Protein AF-A0A368FNT1-F1 (afdb_monomer_lite)

Foldseek 3Di:
DDDDDDDPPPPPPDDADFCQVDPQWDPQWDWDDDRPDIATDGHPQWDDRRGPDTDGVVDDDCPPFAWFPFFLFTKDKDAAPDWDQDPNDTARIWIDGLQQKIFSDPQVQQDDPDPVRRPTDTDRPRRASWGRNVHWTKGKDKDQDPVVQVSVQVCCCVVPVCVVDGDRIDIDIDTGPIDNPDDPPPPD

Structure (mmCIF, N/CA/C/O backbone):
data_AF-A0A368FNT1-F1
#
_entry.id   AF-A0A368FNT1-F1
#
loop_
_atom_site.group_PDB
_atom_site.id
_atom_site.type_symbol
_atom_site.label_atom_id
_atom_site.label_alt_id
_atom_site.label_comp_id
_atom_site.label_asym_id
_atom_site.label_entity_id
_atom_site.label_seq_id
_atom_site.pdbx_PDB_ins_code
_atom_site.Cartn_x
_atom_site.Cartn_y
_atom_site.Cartn_z
_atom_site.occupancy
_atom_site.B_iso_or_equiv
_atom_site.auth_seq_id
_atom_site.auth_comp_id
_atom_site.auth_asym_id
_atom_site.auth_atom_id
_atom_site.pdbx_PDB_model_num
ATOM 1 N N . MET A 1 1 ? 48.457 9.029 -67.812 1.00 39.28 1 MET A N 1
ATOM 2 C CA . MET A 1 1 ? 48.520 8.111 -66.658 1.00 39.28 1 MET A CA 1
ATOM 3 C C . MET A 1 1 ? 47.351 8.455 -65.744 1.00 39.28 1 MET A C 1
ATOM 5 O O . MET A 1 1 ? 47.470 9.366 -64.944 1.00 39.28 1 MET A O 1
ATOM 9 N N . PHE A 1 2 ? 46.192 7.822 -65.933 1.00 40.56 2 PHE A N 1
ATOM 10 C CA . PHE A 1 2 ? 45.047 7.972 -65.030 1.00 40.56 2 PHE A CA 1
ATOM 11 C C . PHE A 1 2 ? 44.729 6.582 -64.492 1.00 40.56 2 PHE A C 1
ATOM 13 O O . PHE A 1 2 ? 44.266 5.719 -65.230 1.00 40.56 2 PHE A O 1
ATOM 20 N N . SER A 1 3 ? 45.096 6.347 -63.234 1.00 41.84 3 SER A N 1
ATOM 21 C CA . SER A 1 3 ? 44.824 5.095 -62.536 1.00 41.84 3 SER A CA 1
ATOM 22 C C . SER A 1 3 ? 43.428 5.194 -61.927 1.00 41.84 3 SER A C 1
ATOM 24 O O . SER A 1 3 ? 43.200 6.005 -61.031 1.00 41.84 3 SER A O 1
ATOM 26 N N . SER A 1 4 ? 42.468 4.432 -62.448 1.00 51.97 4 SER A N 1
ATOM 27 C CA . SER A 1 4 ? 41.134 4.337 -61.855 1.00 51.97 4 SER A CA 1
ATOM 28 C C . SER A 1 4 ? 41.190 3.445 -60.616 1.00 51.97 4 SER A C 1
ATOM 30 O O . SER A 1 4 ? 41.366 2.234 -60.726 1.00 51.97 4 SER A O 1
ATOM 32 N N . VAL A 1 5 ? 40.996 4.031 -59.436 1.00 51.75 5 VAL A N 1
ATOM 33 C CA . VAL A 1 5 ? 40.746 3.280 -58.201 1.00 51.75 5 VAL A CA 1
ATOM 34 C C . VAL A 1 5 ? 39.253 2.950 -58.153 1.00 51.75 5 VAL A C 1
ATOM 36 O O . VAL A 1 5 ? 38.423 3.831 -57.944 1.00 51.75 5 VAL A O 1
ATOM 39 N N . LYS A 1 6 ? 38.887 1.684 -58.386 1.00 53.59 6 LYS A N 1
ATOM 40 C CA . LYS A 1 6 ? 37.531 1.180 -58.113 1.00 53.59 6 LYS A CA 1
ATOM 41 C C . LYS A 1 6 ? 37.433 0.831 -56.629 1.00 53.59 6 LYS A C 1
ATOM 43 O O . LYS A 1 6 ? 38.041 -0.137 -56.184 1.00 53.59 6 LYS A O 1
ATOM 48 N N . LEU A 1 7 ? 36.657 1.608 -55.878 1.00 44.94 7 LEU A N 1
ATOM 49 C CA . LEU A 1 7 ? 36.280 1.283 -54.505 1.00 44.94 7 LEU A CA 1
ATOM 50 C C . LEU A 1 7 ? 35.182 0.206 -54.545 1.00 44.94 7 LEU A C 1
ATOM 52 O O . LEU A 1 7 ? 34.027 0.508 -54.836 1.00 44.94 7 LEU A O 1
ATOM 56 N N . LEU A 1 8 ? 35.535 -1.059 -54.300 1.00 50.88 8 LEU A N 1
ATOM 57 C CA . LEU A 1 8 ? 34.543 -2.093 -53.998 1.00 50.88 8 LEU A CA 1
ATOM 58 C C . LEU A 1 8 ? 34.111 -1.912 -52.537 1.00 50.88 8 LEU A C 1
ATOM 60 O O . LEU A 1 8 ? 34.818 -2.321 -51.619 1.00 50.88 8 LEU A O 1
ATOM 64 N N . ALA A 1 9 ? 32.954 -1.293 -52.316 1.00 54.19 9 ALA A N 1
ATOM 65 C CA . ALA A 1 9 ? 32.275 -1.379 -51.031 1.00 54.19 9 ALA A CA 1
ATOM 66 C C . ALA A 1 9 ? 31.652 -2.780 -50.917 1.00 54.19 9 ALA A C 1
ATOM 68 O O . ALA A 1 9 ? 30.571 -3.039 -51.443 1.00 54.19 9 ALA A O 1
ATOM 69 N N . LEU A 1 10 ? 32.360 -3.709 -50.274 1.00 54.50 10 LEU A N 1
ATOM 70 C CA . LEU A 1 10 ? 31.766 -4.953 -49.793 1.00 54.50 10 LEU A CA 1
ATOM 71 C C . LEU A 1 10 ? 30.819 -4.584 -48.647 1.00 54.50 10 LEU A C 1
ATOM 73 O O . LEU A 1 10 ? 31.265 -4.362 -47.524 1.00 54.50 10 LEU A O 1
ATOM 77 N N . ILE A 1 11 ? 29.516 -4.489 -48.919 1.00 60.66 1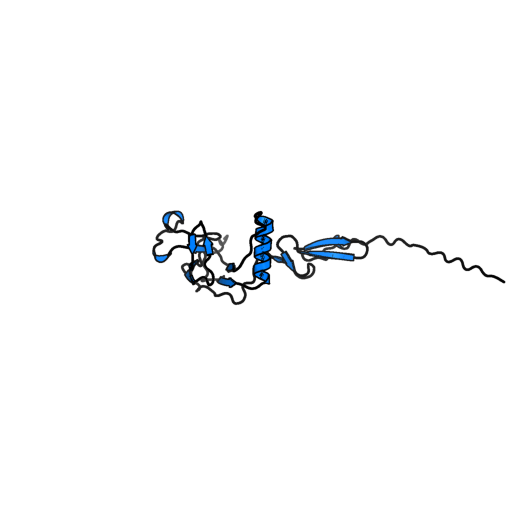1 ILE A N 1
ATOM 78 C CA . ILE A 1 11 ? 28.509 -4.451 -47.854 1.00 60.66 11 ILE A CA 1
ATOM 79 C C . ILE A 1 11 ? 28.436 -5.874 -47.294 1.00 60.66 11 ILE A C 1
ATOM 81 O O . ILE A 1 11 ? 27.647 -6.699 -47.749 1.00 60.66 11 ILE A O 1
ATOM 85 N N . ALA A 1 12 ? 29.329 -6.195 -46.359 1.00 62.03 12 ALA A N 1
ATOM 86 C CA . ALA A 1 12 ? 29.203 -7.401 -45.560 1.00 62.03 12 ALA A CA 1
ATOM 87 C C . ALA A 1 12 ? 27.969 -7.226 -44.667 1.00 62.03 12 ALA A C 1
ATOM 89 O O . ALA A 1 12 ? 27.980 -6.431 -43.729 1.00 62.03 12 ALA A O 1
ATOM 90 N N . HIS A 1 13 ? 26.883 -7.927 -44.989 1.00 67.25 13 HIS A N 1
ATOM 91 C CA . HIS A 1 13 ? 25.754 -8.045 -44.078 1.00 67.25 13 HIS A CA 1
ATOM 92 C C . HIS A 1 13 ? 26.173 -8.983 -42.947 1.00 67.25 13 HIS A C 1
ATOM 94 O O . HIS A 1 13 ? 26.254 -10.196 -43.138 1.00 67.25 13 HIS A O 1
ATOM 100 N N . VAL A 1 14 ? 26.502 -8.410 -41.792 1.00 76.19 14 VAL A N 1
ATOM 101 C CA . VAL A 1 14 ? 26.689 -9.183 -40.567 1.00 76.19 14 VAL A CA 1
ATOM 102 C C . VAL A 1 14 ? 25.290 -9.495 -40.038 1.00 76.19 14 VAL A C 1
ATOM 104 O O . VAL A 1 14 ? 24.541 -8.548 -39.782 1.00 76.19 14 VAL A O 1
ATOM 107 N N . PRO A 1 15 ? 24.897 -10.779 -39.940 1.00 81.94 15 PRO A N 1
ATOM 108 C CA . PRO A 1 15 ? 23.614 -11.126 -39.355 1.00 81.94 15 PRO A CA 1
ATOM 109 C C . PRO A 1 15 ? 23.597 -10.685 -37.892 1.00 81.94 15 PRO A C 1
ATOM 111 O O . PRO A 1 15 ? 24.592 -10.832 -37.180 1.00 81.94 15 PRO A O 1
ATOM 114 N N . ASP A 1 16 ? 22.465 -10.133 -37.472 1.00 90.00 16 ASP A N 1
ATOM 115 C CA . ASP A 1 16 ? 22.242 -9.717 -36.093 1.00 90.00 16 ASP A CA 1
ATOM 116 C C . ASP A 1 16 ? 22.347 -10.918 -35.142 1.00 90.00 16 ASP A C 1
ATOM 118 O O . ASP A 1 16 ? 21.831 -12.002 -35.440 1.00 90.00 16 ASP A O 1
ATOM 122 N N . VAL A 1 17 ? 23.039 -10.733 -34.019 1.00 91.88 17 VAL A N 1
ATOM 123 C CA . VAL A 1 17 ? 23.118 -11.746 -32.964 1.00 91.88 17 VAL A CA 1
ATOM 124 C C . VAL A 1 17 ? 21.942 -11.516 -32.032 1.00 91.88 17 VAL A C 1
ATOM 126 O O . VAL A 1 17 ? 21.773 -10.424 -31.526 1.00 91.88 17 VAL A O 1
ATOM 129 N N . ASP A 1 18 ? 21.136 -12.548 -31.802 1.00 93.06 18 ASP A N 1
ATOM 130 C CA . ASP A 1 18 ? 19.986 -12.466 -30.901 1.00 93.06 18 ASP A CA 1
ATOM 131 C C . ASP A 1 18 ? 20.424 -12.762 -29.462 1.00 93.06 18 ASP A C 1
ATOM 133 O O . ASP A 1 18 ? 20.429 -13.921 -29.031 1.00 93.06 18 ASP A O 1
ATOM 137 N N . GLU A 1 19 ? 20.819 -11.725 -28.716 1.00 93.62 19 GLU A N 1
ATOM 138 C CA . GLU A 1 19 ? 21.287 -11.883 -27.334 1.00 93.62 19 GLU A CA 1
ATOM 139 C C . GLU A 1 19 ? 20.180 -12.357 -26.381 1.00 93.62 19 GLU A C 1
ATOM 141 O O . GLU A 1 19 ? 20.475 -12.897 -25.317 1.00 93.62 19 GLU A O 1
ATOM 146 N N . CYS A 1 20 ? 18.904 -12.238 -26.768 1.00 94.31 20 CYS A N 1
ATOM 147 C CA . CYS A 1 20 ? 17.772 -12.702 -25.963 1.00 94.31 20 CYS A CA 1
ATOM 148 C C . CYS A 1 20 ? 17.643 -14.228 -25.892 1.00 94.31 20 CYS A C 1
ATOM 150 O O . CYS A 1 20 ? 16.848 -14.741 -25.101 1.00 94.31 20 CYS A O 1
ATOM 152 N N . ARG A 1 21 ? 18.404 -14.970 -26.704 1.00 93.25 21 ARG A N 1
ATOM 153 C CA . ARG A 1 21 ? 18.512 -16.433 -26.573 1.00 93.25 21 ARG A CA 1
ATOM 154 C C . ARG A 1 21 ? 19.340 -16.851 -25.363 1.00 93.25 21 ARG A C 1
ATOM 156 O O . ARG A 1 21 ? 19.229 -17.992 -24.923 1.00 93.25 21 ARG A O 1
ATOM 163 N N . GLU A 1 22 ? 20.116 -15.925 -24.818 1.00 89.31 22 GLU A N 1
ATOM 164 C CA . GLU A 1 22 ? 20.864 -16.077 -23.581 1.00 89.31 22 GLU A CA 1
ATOM 165 C C . GLU A 1 22 ? 20.089 -15.439 -22.411 1.00 89.31 22 GLU A C 1
ATOM 167 O O . GLU A 1 22 ? 19.269 -14.536 -22.588 1.00 89.31 22 GLU A O 1
ATOM 172 N N . GLN A 1 23 ? 20.345 -15.878 -21.174 1.00 87.31 23 GLN A N 1
ATOM 173 C CA . GLN A 1 23 ? 19.724 -15.290 -19.974 1.00 87.31 23 GLN A CA 1
ATOM 174 C C . GLN A 1 23 ? 20.408 -13.970 -19.565 1.00 87.31 23 GLN A C 1
ATOM 176 O O . GLN A 1 23 ? 20.978 -13.862 -18.483 1.00 87.31 23 GLN A O 1
ATOM 181 N N . VAL A 1 24 ? 20.368 -12.967 -20.448 1.00 94.00 24 VAL A N 1
ATOM 182 C CA . VAL A 1 24 ? 21.037 -11.660 -20.263 1.00 94.00 24 VAL A CA 1
ATOM 183 C C . VAL A 1 24 ? 20.233 -10.650 -19.440 1.00 94.00 24 VAL A C 1
ATOM 185 O O . VAL A 1 24 ? 20.805 -9.693 -18.922 1.00 94.00 24 VAL A O 1
ATOM 188 N N . CYS A 1 25 ? 18.918 -10.844 -19.315 1.00 96.88 25 CYS A N 1
ATOM 189 C CA . CYS A 1 25 ? 18.035 -9.973 -18.539 1.00 96.88 25 CYS A CA 1
ATOM 190 C C . CYS A 1 25 ? 17.731 -10.551 -17.154 1.00 96.88 25 CYS A C 1
ATOM 192 O O . CYS A 1 25 ? 17.827 -11.760 -16.924 1.00 96.88 25 CYS A O 1
ATOM 194 N N . HIS A 1 26 ? 17.273 -9.694 -16.239 1.00 96.56 26 HIS A N 1
ATOM 195 C CA . HIS A 1 26 ? 16.765 -10.140 -14.949 1.00 96.56 26 HIS A CA 1
ATOM 196 C C . HIS A 1 26 ? 15.607 -11.139 -15.140 1.00 96.56 26 HIS A C 1
ATOM 198 O O . HIS A 1 26 ? 14.786 -10.998 -16.042 1.00 96.56 26 HIS A O 1
ATOM 204 N N . LYS A 1 27 ? 15.471 -12.123 -14.242 1.00 95.25 27 LYS A N 1
ATOM 205 C CA . LYS A 1 27 ? 14.455 -13.199 -14.334 1.00 95.25 27 LYS A CA 1
ATOM 206 C C . LYS A 1 27 ? 12.993 -12.729 -14.442 1.00 95.25 27 LYS A C 1
ATOM 208 O O . LYS A 1 27 ? 12.141 -13.488 -14.883 1.00 95.25 27 LYS A O 1
ATOM 213 N N . ASN A 1 28 ? 12.709 -11.501 -14.003 1.00 94.00 28 ASN A N 1
ATOM 214 C CA . ASN A 1 28 ? 11.385 -10.864 -14.072 1.00 94.00 28 ASN A CA 1
ATOM 215 C C . ASN A 1 28 ? 11.306 -9.796 -15.183 1.00 94.00 28 ASN A C 1
ATOM 217 O O . ASN A 1 28 ? 10.451 -8.917 -15.119 1.00 94.00 28 ASN A O 1
ATOM 221 N N . ALA A 1 29 ? 12.222 -9.810 -16.150 1.00 95.62 29 ALA A N 1
ATOM 222 C CA . ALA A 1 29 ? 12.253 -8.902 -17.288 1.00 95.62 29 ALA A CA 1
ATOM 223 C C . ALA A 1 29 ? 11.982 -9.643 -18.600 1.00 95.62 29 ALA A C 1
ATOM 225 O O . ALA A 1 29 ? 12.234 -10.838 -18.736 1.00 95.62 29 ALA A O 1
ATOM 226 N N . VAL A 1 30 ? 11.471 -8.900 -19.573 1.00 95.75 30 VAL A N 1
ATOM 227 C CA . VAL A 1 30 ? 11.282 -9.306 -20.959 1.00 95.75 30 VAL A CA 1
ATOM 228 C C . VAL A 1 30 ? 12.449 -8.755 -21.772 1.00 95.75 30 VAL A C 1
ATOM 230 O O . VAL A 1 30 ? 12.726 -7.554 -21.739 1.00 95.75 30 VAL A O 1
ATOM 233 N N . CYS A 1 31 ? 13.127 -9.640 -22.501 1.00 96.81 31 CYS A N 1
ATOM 234 C CA . CYS A 1 31 ? 14.171 -9.263 -23.447 1.00 96.81 31 CYS A CA 1
ATOM 235 C C . CYS A 1 31 ? 13.554 -8.949 -24.813 1.00 96.81 31 CYS A C 1
ATOM 237 O O . CYS A 1 31 ? 12.737 -9.720 -25.316 1.00 96.81 31 CYS A O 1
ATOM 239 N N . THR A 1 32 ? 13.948 -7.827 -25.413 1.00 96.00 32 THR A N 1
ATOM 240 C CA . THR A 1 32 ? 13.589 -7.455 -26.787 1.00 96.00 32 THR A CA 1
ATOM 241 C C . THR A 1 32 ? 14.859 -7.280 -27.606 1.00 96.00 32 THR A C 1
ATOM 243 O O . THR A 1 32 ? 15.625 -6.345 -27.360 1.00 96.00 32 THR A O 1
ATOM 246 N N . ASN A 1 33 ? 15.067 -8.163 -28.585 1.00 94.44 33 ASN A N 1
ATOM 247 C CA . ASN A 1 33 ? 16.182 -8.058 -29.517 1.00 94.44 33 ASN A CA 1
ATOM 248 C C . ASN A 1 33 ? 15.878 -7.025 -30.616 1.00 94.44 33 ASN A C 1
ATOM 250 O O . ASN A 1 33 ? 14.759 -6.968 -31.134 1.00 94.44 33 ASN A O 1
ATOM 254 N N . THR A 1 34 ? 16.865 -6.212 -30.988 1.00 90.25 34 THR A N 1
ATOM 255 C CA . THR A 1 34 ? 16.781 -5.254 -32.099 1.00 90.25 34 THR A CA 1
ATOM 256 C C . THR A 1 34 ? 18.082 -5.269 -32.907 1.00 90.25 34 THR A C 1
ATOM 258 O O . THR A 1 34 ? 19.125 -5.583 -32.352 1.00 90.25 34 THR A O 1
ATOM 261 N N . PRO A 1 35 ? 18.085 -4.880 -34.196 1.00 91.56 35 PRO A N 1
ATOM 262 C CA . PRO A 1 35 ? 19.315 -4.909 -34.985 1.00 91.56 35 PRO A CA 1
ATOM 263 C C . PRO A 1 35 ? 20.466 -4.123 -34.331 1.00 91.56 35 PRO A C 1
ATOM 265 O O . PRO A 1 35 ? 20.403 -2.896 -34.208 1.00 91.56 35 PRO A O 1
ATOM 268 N N . GLY A 1 36 ? 21.513 -4.842 -33.926 1.00 86.81 36 GLY A N 1
ATOM 269 C CA . GLY A 1 36 ? 22.731 -4.336 -33.300 1.00 86.81 36 GLY A CA 1
ATOM 270 C C . GLY A 1 36 ? 22.656 -4.072 -31.791 1.00 86.81 36 GLY A C 1
ATOM 271 O O . GLY A 1 36 ? 23.613 -3.498 -31.266 1.00 86.81 36 GLY A O 1
ATOM 272 N N . ARG A 1 37 ? 21.550 -4.402 -31.102 1.00 92.19 37 ARG A N 1
ATOM 273 C CA . ARG A 1 37 ? 21.398 -4.236 -29.639 1.00 92.19 37 ARG A CA 1
ATOM 274 C C . ARG A 1 37 ? 20.157 -4.945 -29.083 1.00 92.19 37 ARG A C 1
ATOM 276 O O . ARG A 1 37 ? 19.133 -5.037 -29.748 1.00 92.19 37 ARG A O 1
ATOM 283 N N . TYR A 1 38 ? 20.142 -5.194 -27.781 1.00 94.44 38 TYR A N 1
ATOM 284 C CA . TYR A 1 38 ? 18.957 -5.658 -27.058 1.00 94.44 38 TYR A CA 1
ATOM 285 C C . TYR A 1 38 ? 18.546 -4.686 -25.945 1.00 94.44 38 TYR A C 1
ATOM 287 O O . TYR A 1 38 ? 19.332 -3.849 -25.494 1.00 94.44 38 TYR A O 1
ATOM 295 N N . PHE A 1 39 ? 17.300 -4.808 -25.488 1.00 94.69 39 PHE A N 1
ATOM 296 C CA . PHE A 1 39 ? 16.801 -4.126 -24.295 1.00 94.69 39 PHE A CA 1
ATOM 297 C C . PHE A 1 39 ? 16.131 -5.107 -23.353 1.00 94.69 39 PHE A C 1
ATOM 299 O O . PHE A 1 39 ? 15.364 -5.968 -23.783 1.00 94.69 39 PHE A O 1
ATOM 306 N N . CYS A 1 40 ? 16.367 -4.915 -22.060 1.00 97.25 40 CYS A N 1
ATOM 307 C CA . CYS A 1 40 ? 15.627 -5.587 -21.009 1.00 97.25 40 CYS A CA 1
ATOM 308 C C . CYS A 1 40 ? 14.616 -4.613 -20.410 1.00 97.25 40 CYS A C 1
ATOM 310 O O . CYS A 1 40 ? 14.974 -3.512 -19.998 1.00 97.25 40 CYS A O 1
ATOM 312 N N . GLN A 1 41 ? 13.357 -5.024 -20.337 1.00 95.19 41 GLN A N 1
ATOM 313 C CA . GLN A 1 41 ? 12.306 -4.258 -19.680 1.00 95.19 41 GLN A CA 1
ATOM 314 C C . GLN A 1 41 ? 11.657 -5.130 -18.618 1.00 95.19 41 GLN A C 1
ATOM 316 O O . GLN A 1 41 ? 11.281 -6.260 -18.910 1.00 95.19 41 GLN A O 1
ATOM 321 N N . CYS A 1 42 ? 11.509 -4.636 -17.390 1.00 93.69 42 CYS A N 1
ATOM 322 C CA . CYS A 1 42 ? 10.796 -5.393 -16.366 1.00 93.69 42 CYS A CA 1
ATOM 323 C C . CYS A 1 42 ? 9.387 -5.772 -16.850 1.00 93.69 42 CYS A C 1
ATOM 325 O O . CYS A 1 42 ? 8.686 -4.966 -17.464 1.00 93.69 42 CYS A O 1
ATOM 327 N N . GLY A 1 43 ? 9.006 -7.027 -16.614 1.00 87.44 43 GLY A N 1
ATOM 328 C CA . GLY A 1 43 ? 7.704 -7.553 -16.994 1.00 87.44 43 GLY A CA 1
ATOM 329 C C . GLY A 1 43 ? 6.575 -6.832 -16.264 1.00 87.44 43 GLY A C 1
ATOM 330 O O . GLY A 1 43 ? 6.797 -6.089 -15.306 1.00 87.44 43 GLY A O 1
ATOM 331 N N . GLN A 1 44 ? 5.340 -7.061 -16.709 1.00 80.94 44 GLN A N 1
ATOM 332 C CA . GLN A 1 44 ? 4.171 -6.431 -16.102 1.00 80.94 44 GLN A CA 1
ATOM 333 C C . GLN A 1 44 ? 4.162 -6.642 -14.582 1.00 80.94 44 GLN A C 1
ATOM 335 O O . GLN A 1 44 ? 4.295 -7.764 -14.093 1.00 80.94 44 GLN A O 1
ATOM 340 N N . GLY A 1 45 ? 3.995 -5.547 -13.840 1.00 74.00 45 GLY A N 1
ATOM 341 C CA . GLY A 1 45 ? 4.007 -5.585 -12.383 1.00 74.00 45 GLY A CA 1
ATOM 342 C C . GLY A 1 45 ? 5.392 -5.549 -11.748 1.00 74.00 45 GLY A C 1
ATOM 343 O O . GLY A 1 45 ? 5.466 -5.750 -10.539 1.00 74.00 45 GLY A O 1
ATOM 344 N N . PHE A 1 46 ? 6.457 -5.289 -12.517 1.00 81.56 46 PHE A N 1
ATOM 345 C CA . PHE A 1 46 ? 7.827 -5.113 -12.036 1.00 81.56 46 PHE A CA 1
ATOM 346 C C . PHE A 1 46 ? 8.485 -3.826 -12.571 1.00 81.56 46 PHE A C 1
ATOM 348 O O . PHE A 1 46 ? 8.224 -3.389 -13.690 1.00 81.56 46 PHE A O 1
ATOM 355 N N . SER A 1 47 ? 9.339 -3.212 -11.749 1.00 83.19 47 SER A N 1
ATOM 356 C CA . SER A 1 47 ? 10.070 -1.965 -11.996 1.00 83.19 47 SER A CA 1
ATOM 357 C C . SER A 1 47 ? 11.546 -2.174 -11.672 1.00 83.19 47 SER A C 1
ATOM 359 O O . SER A 1 47 ? 11.876 -2.923 -10.755 1.00 83.19 47 SER A O 1
ATOM 361 N N . GLY A 1 48 ? 12.423 -1.490 -12.399 1.00 87.88 48 GLY A N 1
ATOM 362 C CA . GLY A 1 48 ? 13.872 -1.572 -12.236 1.00 87.88 48 GLY A CA 1
ATOM 363 C C . GLY A 1 48 ? 14.589 -1.335 -13.564 1.00 87.88 48 GLY A C 1
ATOM 364 O O . GLY A 1 48 ? 13.981 -0.828 -14.510 1.0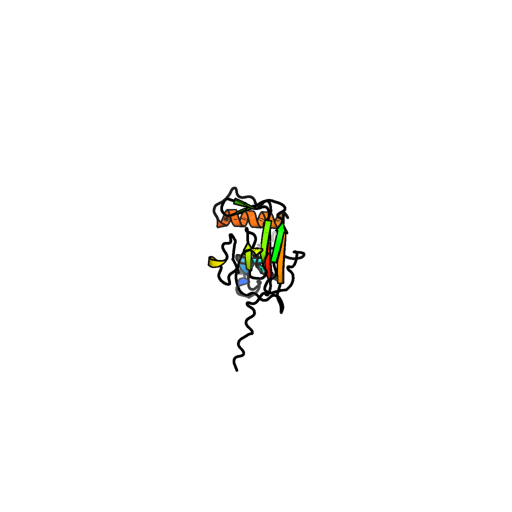0 87.88 48 GLY A O 1
ATOM 365 N N . ASP A 1 49 ? 15.871 -1.688 -13.635 1.00 91.81 49 ASP A N 1
ATOM 366 C CA . ASP A 1 49 ? 16.711 -1.488 -14.824 1.00 91.81 49 ASP A CA 1
ATOM 367 C C . ASP A 1 49 ? 16.543 -2.590 -15.890 1.00 91.81 49 ASP A C 1
ATOM 369 O O . ASP A 1 49 ? 17.090 -2.482 -16.986 1.00 91.81 49 ASP A O 1
ATOM 373 N N . GLY A 1 50 ? 15.801 -3.659 -15.578 1.00 94.31 50 GLY A N 1
ATOM 374 C CA . GLY A 1 50 ? 15.584 -4.792 -16.477 1.00 94.31 50 GLY A CA 1
ATOM 375 C C . GLY A 1 50 ? 16.741 -5.797 -16.524 1.00 94.31 50 GLY A C 1
ATOM 376 O O . GLY A 1 50 ? 16.531 -6.937 -16.941 1.00 94.31 50 GLY A O 1
ATOM 377 N N . VAL A 1 51 ? 17.942 -5.418 -16.085 1.00 95.06 51 VAL A N 1
ATOM 378 C CA . VAL A 1 51 ? 19.175 -6.207 -16.226 1.00 95.06 51 VAL A CA 1
ATOM 379 C C . VAL A 1 51 ? 19.604 -6.784 -14.883 1.00 95.06 51 VAL A C 1
ATOM 381 O O . VAL A 1 51 ? 19.726 -8.000 -14.749 1.00 95.06 51 VAL A O 1
ATOM 384 N N . THR A 1 52 ? 19.805 -5.929 -13.881 1.00 94.06 52 THR A N 1
ATOM 385 C CA . THR A 1 52 ? 20.253 -6.330 -12.543 1.00 94.06 52 THR A CA 1
ATOM 386 C C . THR A 1 52 ? 19.098 -6.421 -11.555 1.00 94.06 52 THR A C 1
ATOM 388 O O . THR A 1 52 ? 19.120 -7.276 -10.670 1.00 94.06 52 THR A O 1
ATOM 391 N N . GLU A 1 53 ? 18.056 -5.610 -11.738 1.00 91.06 53 GLU A N 1
ATOM 392 C CA . GLU A 1 53 ? 16.957 -5.497 -10.793 1.00 91.06 53 GLU A CA 1
ATOM 393 C C . GLU A 1 53 ? 15.606 -5.356 -11.505 1.00 91.06 53 GLU A C 1
ATOM 395 O O . GLU A 1 53 ? 15.394 -4.474 -12.335 1.00 91.06 53 GLU A O 1
ATOM 400 N N . CYS A 1 54 ? 14.661 -6.219 -11.125 1.00 90.25 54 CYS A N 1
ATOM 401 C CA . CYS A 1 54 ? 13.231 -5.994 -11.320 1.00 90.25 54 CYS A CA 1
ATOM 402 C C . CYS A 1 54 ? 12.473 -6.405 -10.058 1.00 90.25 54 CYS A C 1
ATOM 404 O O . CYS A 1 54 ? 12.269 -7.599 -9.794 1.00 90.25 54 CYS A O 1
ATOM 406 N N . VAL A 1 55 ? 12.025 -5.402 -9.309 1.00 84.12 55 VAL A N 1
ATOM 407 C CA . VAL A 1 55 ? 11.216 -5.531 -8.092 1.00 84.12 55 VAL A CA 1
ATOM 408 C C . VAL A 1 55 ? 9.746 -5.322 -8.419 1.00 84.12 55 VAL A C 1
ATOM 410 O O . VAL A 1 55 ? 9.418 -4.587 -9.343 1.00 84.12 55 VAL A O 1
ATOM 413 N N . ALA A 1 56 ? 8.838 -5.983 -7.705 1.00 79.81 56 ALA A N 1
ATOM 414 C CA . ALA A 1 56 ? 7.413 -5.882 -8.006 1.00 79.81 56 ALA A CA 1
ATOM 415 C C . ALA A 1 56 ? 6.908 -4.428 -7.852 1.00 79.81 56 ALA A C 1
ATOM 417 O O . ALA A 1 56 ? 6.881 -3.894 -6.746 1.00 79.81 56 ALA A O 1
ATOM 418 N N . SER A 1 57 ? 6.455 -3.800 -8.942 1.00 68.62 57 SER A N 1
ATOM 419 C CA . SER A 1 57 ? 5.887 -2.442 -8.987 1.00 68.62 57 SER A CA 1
ATOM 420 C C . SER A 1 57 ? 4.550 -2.317 -8.275 1.00 68.62 57 SER A C 1
ATOM 422 O O . SER A 1 57 ? 4.092 -1.200 -8.038 1.00 68.62 57 SER A O 1
ATOM 424 N N . PHE A 1 58 ? 3.882 -3.432 -7.977 1.00 65.12 58 PHE A N 1
ATOM 425 C CA . PHE A 1 58 ? 2.658 -3.408 -7.176 1.00 65.12 58 PHE A CA 1
ATOM 426 C C . PHE A 1 58 ? 2.930 -3.021 -5.721 1.00 65.12 58 PHE A C 1
ATOM 428 O O . PHE A 1 58 ? 2.001 -2.657 -5.002 1.00 65.12 58 PHE A O 1
ATOM 435 N N . LEU A 1 59 ? 4.188 -3.089 -5.280 1.00 72.75 59 LEU A N 1
ATOM 436 C CA . LEU A 1 59 ? 4.565 -2.660 -3.948 1.00 72.75 59 LEU A CA 1
ATOM 437 C C . LEU A 1 59 ? 4.861 -1.159 -3.965 1.00 72.75 59 LEU A C 1
ATOM 439 O O . LEU A 1 59 ? 5.639 -0.641 -4.776 1.00 72.75 59 LEU A O 1
ATOM 443 N N . PHE A 1 60 ? 4.193 -0.445 -3.068 1.00 83.75 60 PHE A N 1
ATOM 444 C CA . PHE A 1 60 ? 4.552 0.925 -2.738 1.00 83.75 60 PHE A CA 1
ATOM 445 C C . PHE A 1 60 ? 5.694 0.911 -1.717 1.00 83.75 60 PHE A C 1
ATOM 447 O O . PHE A 1 60 ? 5.754 -0.021 -0.906 1.00 83.75 60 PHE A O 1
ATOM 454 N N . PRO A 1 61 ? 6.590 1.915 -1.738 1.00 83.38 61 PRO A N 1
ATOM 455 C CA . PRO A 1 61 ? 7.612 2.057 -0.710 1.00 83.38 61 PRO A CA 1
ATOM 456 C C . PRO A 1 61 ? 6.979 2.029 0.683 1.00 83.38 61 PRO A C 1
ATOM 458 O O . PRO A 1 61 ? 5.894 2.577 0.885 1.00 83.38 61 PRO A O 1
ATOM 461 N N . SER A 1 62 ? 7.644 1.368 1.630 1.00 87.25 62 SER A N 1
ATOM 462 C CA . SER A 1 62 ? 7.175 1.277 3.018 1.00 87.25 62 SER A CA 1
ATOM 463 C C . SER A 1 62 ? 8.208 1.698 4.058 1.00 87.25 62 SER A C 1
ATOM 465 O O . SER A 1 62 ? 7.978 1.541 5.260 1.00 87.25 62 SER A O 1
ATOM 467 N N . ASP A 1 63 ? 9.349 2.216 3.611 1.00 85.94 63 ASP A N 1
ATOM 468 C CA . ASP A 1 63 ? 10.411 2.680 4.494 1.00 85.94 63 ASP A CA 1
ATOM 469 C C . ASP A 1 63 ? 9.943 3.890 5.308 1.00 85.94 63 ASP A C 1
ATOM 471 O O . ASP A 1 63 ? 9.345 4.833 4.793 1.00 85.94 63 ASP A O 1
ATOM 475 N N . GLY A 1 64 ? 10.179 3.844 6.619 1.00 90.25 64 GLY A N 1
ATOM 476 C CA . GLY A 1 64 ? 9.741 4.892 7.543 1.00 90.25 64 GLY A CA 1
ATOM 477 C C . GLY A 1 64 ? 8.240 4.896 7.864 1.00 90.25 64 GLY A C 1
ATOM 478 O O . GLY A 1 64 ? 7.797 5.758 8.623 1.00 90.25 64 GLY A O 1
ATOM 479 N N . HIS A 1 65 ? 7.450 3.946 7.348 1.00 95.69 65 HIS A N 1
ATOM 480 C CA . HIS A 1 65 ? 6.039 3.817 7.724 1.00 95.69 65 HIS A CA 1
ATOM 481 C C . HIS A 1 65 ? 5.893 3.432 9.201 1.00 95.69 65 HIS A C 1
ATOM 483 O O . HIS A 1 65 ? 6.711 2.694 9.756 1.00 95.69 65 HIS A O 1
ATOM 489 N N . GLN A 1 66 ? 4.822 3.900 9.845 1.00 96.69 66 GLN A N 1
ATOM 490 C CA . GLN A 1 66 ? 4.607 3.670 11.269 1.00 96.69 66 GLN A CA 1
ATOM 491 C C . GLN A 1 66 ? 4.328 2.182 11.535 1.00 96.69 66 GLN A C 1
ATOM 493 O O . GLN A 1 66 ? 3.333 1.658 11.025 1.00 96.69 66 GLN A O 1
ATOM 498 N N . PRO A 1 67 ? 5.141 1.491 12.354 1.00 96.50 67 PRO A N 1
ATOM 499 C CA . PRO A 1 67 ? 4.879 0.105 12.705 1.00 96.50 67 PRO A CA 1
ATOM 500 C C . PRO A 1 67 ? 3.737 -0.007 13.717 1.00 96.50 67 PRO A C 1
ATOM 502 O O . PRO A 1 67 ? 3.632 0.779 14.662 1.00 96.50 67 PRO A O 1
ATOM 505 N N . LEU A 1 68 ? 2.909 -1.038 13.560 1.00 95.56 68 LEU A N 1
ATOM 506 C CA . LEU A 1 68 ? 1.978 -1.465 14.600 1.00 95.56 68 LEU A CA 1
ATOM 507 C C . LEU A 1 68 ? 2.744 -2.216 15.708 1.00 95.56 68 LEU A C 1
ATOM 509 O O . LEU A 1 68 ? 3.713 -2.926 15.415 1.00 95.56 68 LEU A O 1
ATOM 513 N N . PRO A 1 69 ? 2.305 -2.129 16.980 1.00 94.75 69 PRO A N 1
ATOM 514 C CA . PRO A 1 69 ? 2.893 -2.925 18.053 1.00 94.75 69 PRO A CA 1
ATOM 515 C C . PRO A 1 69 ? 2.808 -4.422 17.735 1.00 94.75 69 PRO A C 1
ATOM 517 O O . PRO A 1 69 ? 1.776 -4.903 17.266 1.00 94.75 69 PRO A O 1
ATOM 520 N N . LYS A 1 70 ? 3.863 -5.190 18.014 1.00 91.06 70 LYS A N 1
ATOM 521 C CA . LYS A 1 70 ? 3.893 -6.624 17.693 1.00 91.06 70 LYS A CA 1
ATOM 522 C C . LYS A 1 70 ? 2.982 -7.428 18.626 1.00 91.06 70 LYS A C 1
ATOM 524 O O . LYS A 1 70 ? 3.365 -7.744 19.746 1.00 91.06 70 LYS A O 1
ATOM 529 N N . SER A 1 71 ? 1.787 -7.777 18.154 1.00 85.81 71 SER A N 1
ATOM 530 C CA . SER A 1 71 ? 0.847 -8.676 18.837 1.00 85.81 71 SER A CA 1
ATOM 531 C C . SER A 1 71 ? -0.207 -9.203 17.859 1.00 85.81 71 SER A C 1
ATOM 533 O O . SER A 1 71 ? -0.527 -8.538 16.873 1.00 85.81 71 SER A O 1
ATOM 535 N N . LYS A 1 72 ? -0.804 -10.361 18.162 1.00 83.25 72 LYS A N 1
ATOM 536 C CA . LYS A 1 72 ? -1.911 -10.963 17.390 1.00 83.25 72 LYS A CA 1
ATOM 537 C C . LYS A 1 72 ? -3.167 -10.089 17.334 1.00 83.25 72 LYS A C 1
ATOM 539 O O . LYS A 1 72 ? -3.955 -10.195 16.406 1.00 83.25 72 LYS A O 1
ATOM 544 N N . THR A 1 73 ? -3.368 -9.251 18.348 1.00 85.38 73 THR A N 1
ATOM 545 C CA . THR A 1 73 ? -4.577 -8.427 18.521 1.00 85.38 73 THR A CA 1
ATOM 546 C C . THR A 1 73 ? -4.290 -6.931 18.434 1.00 85.38 73 THR A C 1
ATOM 548 O O . THR A 1 73 ? -5.141 -6.106 18.774 1.00 85.38 73 THR A O 1
ATOM 551 N N . SER A 1 74 ? -3.082 -6.563 18.000 1.00 90.31 74 SER A N 1
ATOM 552 C CA . SER A 1 74 ? -2.694 -5.166 17.886 1.00 90.31 74 SER A CA 1
ATOM 553 C C . SER A 1 74 ? -3.529 -4.452 16.839 1.00 90.31 74 SER A C 1
ATOM 555 O O . SER A 1 74 ? -3.771 -4.943 15.735 1.00 90.31 74 SER A O 1
ATOM 557 N N . LYS A 1 75 ? -3.930 -3.238 17.191 1.00 92.31 75 LYS A N 1
ATOM 558 C CA . LYS A 1 75 ? -4.649 -2.331 16.313 1.00 92.31 75 LYS A CA 1
ATOM 559 C C . LYS A 1 75 ? -4.224 -0.904 16.595 1.00 92.31 75 LYS A C 1
ATOM 561 O O . LYS A 1 75 ? -3.880 -0.573 17.728 1.00 92.31 75 LYS A O 1
ATOM 566 N N . ILE A 1 76 ? -4.279 -0.068 15.572 1.00 93.50 76 ILE A N 1
ATOM 567 C CA . ILE A 1 76 ? -4.080 1.371 15.687 1.00 93.50 76 ILE A CA 1
ATOM 568 C C . ILE A 1 76 ? -5.248 2.089 15.024 1.00 93.50 76 ILE A C 1
ATOM 570 O O . ILE A 1 76 ? -5.683 1.705 13.941 1.00 93.50 76 ILE A O 1
ATOM 574 N N . LEU A 1 77 ? -5.763 3.124 15.684 1.00 94.25 77 LEU A N 1
ATOM 575 C CA . LEU A 1 77 ? -6.693 4.059 15.066 1.00 94.25 77 LEU A CA 1
ATOM 576 C C . LEU A 1 77 ? -5.875 5.109 14.313 1.00 94.25 77 LEU A C 1
ATOM 578 O O . LEU A 1 77 ? -5.206 5.934 14.931 1.00 94.25 77 LEU A O 1
ATOM 582 N N . TRP A 1 78 ? -5.911 5.056 12.988 1.00 95.62 78 TRP A N 1
ATOM 583 C CA . TRP A 1 78 ? -5.254 6.023 12.124 1.00 95.62 78 TRP A CA 1
ATOM 584 C C . TRP A 1 78 ? -6.194 7.194 11.843 1.00 95.62 78 TRP A C 1
ATOM 586 O O . TRP A 1 78 ? -7.284 6.992 11.305 1.00 95.62 78 TRP A O 1
ATOM 596 N N . GLN A 1 79 ? -5.775 8.411 12.189 1.00 95.75 79 GLN A N 1
ATOM 597 C CA . GLN A 1 79 ? -6.468 9.633 11.786 1.00 95.75 79 GLN A CA 1
ATOM 598 C C . GLN A 1 79 ? -5.989 10.029 10.388 1.00 95.75 79 GLN A C 1
ATOM 600 O O . GLN A 1 79 ? -4.80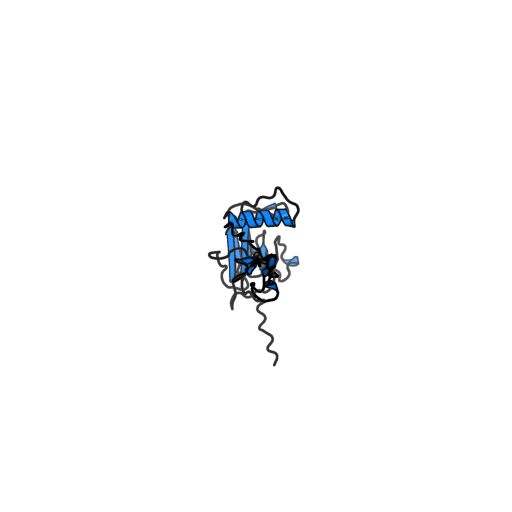3 10.287 10.185 1.00 95.75 79 GLN A O 1
ATOM 605 N N . LEU A 1 80 ? -6.913 10.086 9.433 1.00 95.00 80 LEU A N 1
ATOM 606 C CA . LEU A 1 80 ? -6.618 10.509 8.073 1.00 95.00 80 LEU A CA 1
ATOM 607 C C . LEU A 1 80 ? -6.369 12.019 8.040 1.00 95.00 80 LEU A C 1
ATOM 609 O O . LEU A 1 80 ? -7.149 12.806 8.582 1.00 95.00 80 LEU A O 1
ATOM 613 N N . LYS A 1 81 ? -5.298 12.420 7.359 1.00 94.44 81 LYS A N 1
ATOM 614 C CA . LYS A 1 81 ? -5.002 13.812 7.012 1.00 94.44 81 LYS A CA 1
ATOM 615 C C . LYS A 1 81 ? -6.045 14.339 6.031 1.00 94.44 81 LYS A C 1
ATOM 617 O O . LYS A 1 81 ? -6.468 15.484 6.150 1.00 94.44 81 LYS A O 1
ATOM 622 N N . SER A 1 82 ? -6.461 13.501 5.079 1.00 90.94 82 SER A N 1
ATOM 623 C CA . SER A 1 82 ? -7.536 13.804 4.132 1.00 90.94 82 SER A CA 1
ATOM 624 C C . SER A 1 82 ? -8.681 12.800 4.283 1.00 90.94 82 SER A C 1
ATOM 626 O O . SER A 1 82 ? -8.464 11.611 4.046 1.00 90.94 82 SER A O 1
ATOM 628 N N . PRO A 1 83 ? -9.904 13.237 4.644 1.00 93.31 83 PRO A N 1
ATOM 629 C CA . PRO A 1 83 ? -11.047 12.337 4.735 1.00 93.31 83 PRO A CA 1
ATOM 630 C C . PRO A 1 83 ? -11.301 11.590 3.420 1.00 93.31 83 PRO A C 1
ATOM 632 O O . PRO A 1 83 ? -11.305 12.191 2.343 1.00 93.31 83 PRO A O 1
ATOM 635 N N . MET A 1 84 ? -11.538 10.283 3.509 1.00 91.38 84 MET A N 1
ATOM 636 C CA . MET A 1 84 ? -11.722 9.400 2.354 1.00 91.38 84 MET A CA 1
ATOM 637 C C . MET A 1 84 ? -13.176 8.944 2.248 1.00 91.38 84 MET A C 1
ATOM 639 O O . MET A 1 84 ? -13.819 8.648 3.256 1.00 91.38 84 MET A O 1
ATOM 643 N N . LYS A 1 85 ? -13.703 8.866 1.021 1.00 90.50 85 LYS A N 1
ATOM 644 C CA . LYS A 1 85 ? -15.042 8.325 0.768 1.00 90.50 85 LYS A CA 1
ATOM 645 C C . LYS A 1 85 ? -14.947 6.825 0.505 1.00 90.50 85 LYS A C 1
ATOM 647 O O . LYS A 1 85 ? -14.381 6.417 -0.502 1.00 90.50 85 LYS A O 1
ATOM 652 N N . LEU A 1 86 ? -15.522 6.018 1.389 1.00 90.88 86 LEU A N 1
ATOM 653 C CA . LEU A 1 86 ? -15.553 4.558 1.288 1.00 90.88 86 LEU A CA 1
ATOM 654 C C . LEU A 1 86 ? -17.000 4.086 1.447 1.00 90.88 86 LEU A C 1
ATOM 656 O O . LEU A 1 86 ? -17.724 4.580 2.305 1.00 90.88 86 LEU A O 1
ATOM 660 N N . PHE A 1 87 ? -17.461 3.178 0.584 1.00 91.56 87 PHE A N 1
ATOM 661 C CA . PHE A 1 87 ? -18.847 2.672 0.598 1.00 91.56 87 PHE A CA 1
ATOM 662 C C . PHE A 1 87 ? -19.924 3.777 0.675 1.00 91.56 87 PHE A C 1
ATOM 664 O O . PHE A 1 87 ? -20.933 3.642 1.361 1.00 91.56 87 PHE A O 1
ATOM 671 N N . GLY A 1 88 ? -19.688 4.913 0.010 1.00 89.69 88 GLY A N 1
ATOM 672 C CA . GLY A 1 88 ? -20.611 6.053 -0.006 1.00 89.69 88 GLY A CA 1
ATOM 673 C C . GLY A 1 88 ? -20.496 7.025 1.176 1.00 89.69 88 GLY A C 1
ATOM 674 O O . GLY A 1 88 ? -20.973 8.151 1.049 1.00 89.69 88 GLY A O 1
ATOM 675 N N . ASN A 1 89 ? -19.810 6.659 2.261 1.00 91.88 89 ASN A N 1
ATOM 676 C CA . ASN A 1 89 ? -19.662 7.480 3.466 1.00 91.88 89 ASN A CA 1
ATOM 677 C C . ASN A 1 89 ? -18.271 8.119 3.546 1.00 91.88 89 ASN A C 1
ATOM 679 O O . ASN A 1 89 ? -17.293 7.560 3.052 1.00 91.88 89 ASN A O 1
ATOM 683 N N . LEU A 1 90 ? -18.184 9.298 4.162 1.00 93.62 90 LEU A N 1
ATOM 684 C CA . LEU A 1 90 ? -16.915 9.982 4.402 1.00 93.62 90 LEU A CA 1
ATOM 685 C C . LEU A 1 90 ? -16.348 9.550 5.757 1.00 93.62 90 LEU A C 1
ATOM 687 O O . LEU A 1 90 ? -17.043 9.636 6.768 1.00 93.62 90 LEU A O 1
ATOM 691 N N . TYR A 1 91 ? -15.089 9.127 5.776 1.00 92.94 91 TYR A N 1
ATOM 692 C CA . TYR A 1 91 ? -14.385 8.706 6.982 1.00 92.94 91 TYR A CA 1
ATOM 693 C C . TYR A 1 91 ? -13.166 9.591 7.216 1.00 92.94 91 TYR A C 1
ATOM 695 O O . TYR A 1 91 ? -12.396 9.859 6.295 1.00 92.94 91 TYR A O 1
ATOM 703 N N . ASP A 1 92 ? -12.986 10.028 8.460 1.00 95.00 92 ASP A N 1
ATOM 704 C CA . ASP A 1 92 ? -11.812 10.771 8.929 1.00 95.00 92 ASP A CA 1
ATOM 705 C C . ASP A 1 92 ? -10.791 9.858 9.627 1.00 95.00 92 ASP A C 1
ATOM 707 O O . ASP A 1 92 ? -9.671 10.273 9.907 1.00 95.00 92 ASP A O 1
ATOM 711 N N . ARG A 1 93 ? -11.169 8.610 9.915 1.00 94.62 93 ARG A N 1
ATOM 712 C CA . ARG A 1 93 ? -10.368 7.658 10.683 1.00 94.62 93 ARG A CA 1
ATOM 713 C C . ARG A 1 93 ? -10.569 6.229 10.194 1.00 94.62 93 ARG A C 1
ATOM 715 O O . ARG A 1 93 ? -11.671 5.853 9.802 1.00 94.62 93 ARG A O 1
ATOM 722 N N . ILE A 1 94 ? -9.508 5.429 10.255 1.00 95.00 94 ILE A N 1
ATOM 723 C CA . ILE A 1 94 ? -9.505 4.008 9.881 1.00 95.00 94 ILE A CA 1
ATOM 724 C C . ILE A 1 94 ? -8.722 3.236 10.939 1.00 95.00 94 ILE A C 1
ATOM 726 O O . ILE A 1 94 ? -7.625 3.626 11.323 1.00 95.00 94 ILE A O 1
ATOM 730 N N . THR A 1 95 ? -9.268 2.128 11.429 1.00 94.25 95 THR A N 1
ATOM 731 C CA . THR A 1 95 ? -8.541 1.228 12.328 1.00 94.25 95 THR A CA 1
ATOM 732 C C . THR A 1 95 ? -7.777 0.198 11.513 1.00 94.25 95 THR A C 1
ATOM 734 O O . THR A 1 95 ? -8.386 -0.594 10.798 1.00 94.25 95 THR A O 1
ATOM 737 N N . VAL A 1 96 ? -6.458 0.168 11.663 1.00 94.69 96 VAL A N 1
ATOM 738 C CA . VAL A 1 96 ? -5.581 -0.833 11.048 1.00 94.69 96 VAL A CA 1
ATOM 739 C C . VAL A 1 96 ? -5.257 -1.898 12.083 1.00 94.69 96 VAL A C 1
ATOM 741 O O . VAL A 1 96 ? -4.876 -1.570 13.207 1.00 94.69 96 VAL A O 1
ATOM 744 N N . THR A 1 97 ? -5.404 -3.169 11.725 1.00 92.31 97 THR A N 1
ATOM 745 C CA . THR A 1 97 ? -5.133 -4.298 12.624 1.00 92.31 97 THR A CA 1
ATOM 746 C C . THR A 1 97 ? -4.000 -5.170 12.096 1.00 92.31 97 THR A C 1
ATOM 748 O O . THR A 1 97 ? -3.778 -5.269 10.884 1.00 92.31 97 THR A O 1
ATOM 751 N N . THR A 1 98 ? -3.301 -5.855 13.002 1.00 91.69 98 THR A N 1
ATOM 752 C CA . THR A 1 98 ? -2.293 -6.853 12.621 1.00 91.69 98 THR A CA 1
ATOM 753 C C . THR A 1 98 ? -2.899 -8.099 11.978 1.00 91.69 98 THR A C 1
ATOM 755 O O . THR A 1 98 ? -2.199 -8.778 11.235 1.00 91.69 98 THR A O 1
ATOM 758 N N . SER A 1 99 ? -4.195 -8.360 12.182 1.00 88.69 99 SER A N 1
ATOM 759 C CA . SER A 1 99 ? -4.920 -9.505 11.620 1.00 88.69 99 SER A CA 1
ATOM 760 C C . SER A 1 99 ? -5.353 -9.340 10.162 1.00 88.69 99 SER A C 1
ATOM 762 O O . SER A 1 99 ? -6.017 -10.228 9.644 1.00 88.69 99 SER A O 1
ATOM 764 N N . GLY A 1 100 ? -5.011 -8.236 9.485 1.00 89.25 100 GLY A N 1
ATOM 765 C CA . GLY A 1 100 ? -5.358 -8.035 8.068 1.00 89.25 100 GLY A CA 1
ATOM 766 C C . GLY A 1 100 ? -6.682 -7.312 7.817 1.00 89.25 100 GLY A C 1
ATOM 767 O O . GLY A 1 100 ? -7.142 -7.234 6.677 1.00 89.25 100 GLY A O 1
ATOM 768 N N . LEU A 1 101 ? -7.301 -6.795 8.878 1.00 90.56 101 LEU A N 1
ATOM 769 C CA . LEU A 1 101 ? -8.572 -6.084 8.841 1.00 90.56 101 LEU A CA 1
ATOM 770 C C . LEU A 1 101 ? -8.362 -4.568 8.950 1.00 90.56 101 LEU A C 1
ATOM 772 O O . LEU A 1 101 ? -7.689 -4.086 9.866 1.00 90.56 101 LEU A O 1
ATOM 776 N N . LEU A 1 102 ? -8.990 -3.824 8.042 1.00 93.50 102 LEU A N 1
ATOM 777 C CA . LEU A 1 102 ? -9.075 -2.366 8.039 1.00 93.50 102 LEU A CA 1
ATOM 778 C C . LEU A 1 102 ? -10.515 -1.962 8.357 1.00 93.50 102 LEU A C 1
ATOM 780 O O . LEU A 1 102 ? -11.398 -2.071 7.512 1.00 93.50 102 LEU A O 1
ATOM 784 N N . SER A 1 103 ? -10.780 -1.518 9.580 1.00 91.75 103 SER A N 1
ATOM 785 C CA . SER A 1 103 ? -12.136 -1.168 10.010 1.00 91.75 103 SER A CA 1
ATOM 786 C C . SER A 1 103 ? -12.418 0.321 9.877 1.00 91.75 103 SER A C 1
ATOM 788 O O . SER A 1 103 ? -11.624 1.156 10.306 1.00 91.75 103 SER A O 1
ATOM 790 N N . LEU A 1 104 ? -13.595 0.645 9.360 1.00 91.56 104 LEU A N 1
ATOM 791 C CA . LEU A 1 104 ? -14.152 1.995 9.269 1.00 91.56 104 LEU A CA 1
ATOM 792 C C . LEU A 1 104 ? -15.059 2.330 10.463 1.00 91.56 104 LEU A C 1
ATOM 794 O O . LEU A 1 104 ? -15.402 3.486 10.693 1.00 91.56 104 LEU A O 1
ATOM 798 N N . THR A 1 105 ? -15.441 1.316 11.240 1.00 84.19 105 THR A N 1
ATOM 799 C CA . THR A 1 105 ? -16.181 1.446 12.502 1.00 84.19 105 THR A CA 1
ATOM 800 C C . THR A 1 105 ? -15.285 1.137 13.699 1.00 84.19 105 THR A C 1
ATOM 802 O O . THR A 1 105 ? -14.250 0.481 13.564 1.00 84.19 105 THR A O 1
ATOM 805 N N . ASP A 1 106 ? -15.684 1.570 14.893 1.00 72.00 106 ASP A N 1
ATOM 806 C CA . ASP A 1 106 ? -14.942 1.258 16.114 1.00 72.00 106 ASP A CA 1
ATOM 807 C C . ASP A 1 106 ? -14.951 -0.258 16.398 1.00 72.00 106 ASP A C 1
ATOM 809 O O . ASP A 1 106 ? -15.989 -0.859 16.681 1.00 72.00 106 ASP A O 1
ATOM 813 N N . VAL A 1 107 ? -13.769 -0.878 16.332 1.00 67.75 107 VAL A N 1
ATOM 814 C CA . VAL A 1 107 ? -13.563 -2.324 16.543 1.00 67.75 107 VAL A CA 1
ATOM 815 C C . VAL A 1 107 ? -13.655 -2.697 18.027 1.00 67.75 107 VAL A C 1
ATOM 817 O O . VAL A 1 107 ? -13.648 -3.869 18.378 1.00 67.75 107 VAL A O 1
ATOM 820 N N . SER A 1 108 ? -13.736 -1.726 18.942 1.00 64.44 108 SER A N 1
ATOM 821 C CA . SER A 1 108 ? -13.859 -1.978 20.387 1.00 64.44 108 SER A CA 1
ATOM 822 C C . SER A 1 108 ? -15.144 -2.722 20.761 1.00 64.44 108 SER A C 1
ATOM 824 O O . SER A 1 108 ? -15.206 -3.329 21.825 1.00 64.44 108 SER A O 1
ATOM 826 N N . ARG A 1 109 ? -16.158 -2.695 19.886 1.00 53.62 109 ARG A N 1
ATOM 827 C CA . ARG A 1 109 ? -17.440 -3.393 20.065 1.00 53.62 109 ARG A CA 1
ATOM 828 C C . ARG A 1 109 ? -17.539 -4.714 19.295 1.00 53.62 109 ARG A C 1
ATOM 830 O O . ARG A 1 109 ? -18.554 -5.392 19.418 1.00 53.62 109 ARG A O 1
ATOM 837 N N . ALA A 1 110 ? -16.529 -5.071 18.500 1.00 57.66 110 ALA A N 1
ATOM 838 C CA . ALA A 1 110 ? -16.549 -6.294 17.709 1.00 57.66 110 ALA A CA 1
ATOM 839 C C . ALA A 1 110 ? -16.214 -7.497 18.604 1.00 57.66 110 ALA A C 1
ATOM 841 O O . ALA A 1 110 ? -15.075 -7.672 19.033 1.00 57.66 110 ALA A O 1
ATOM 842 N N . SER A 1 111 ? -17.224 -8.311 18.901 1.00 50.25 111 SER A N 1
ATOM 843 C CA . SER A 1 111 ? -17.101 -9.584 19.610 1.00 50.25 111 SER A CA 1
ATOM 844 C C . SER A 1 111 ? -17.419 -10.715 18.633 1.00 50.25 111 SER A C 1
ATOM 846 O O . SER A 1 111 ? -18.584 -10.925 18.309 1.00 50.25 111 SER A O 1
ATOM 848 N N . GLY A 1 112 ? -16.402 -11.414 18.136 1.00 53.66 112 GLY A N 1
ATOM 849 C CA . GLY A 1 112 ? -16.591 -12.569 17.257 1.00 53.66 112 GLY A CA 1
ATOM 850 C C . GLY A 1 112 ? -15.296 -12.977 16.563 1.00 53.66 112 GLY A C 1
ATOM 851 O O . GLY A 1 112 ? -14.470 -12.124 16.245 1.00 53.66 112 GLY A O 1
ATOM 852 N N . GLU A 1 113 ? -15.114 -14.281 16.346 1.00 60.41 113 GLU A N 1
ATOM 853 C CA . GLU A 1 113 ? -14.008 -14.821 15.536 1.00 60.41 113 GLU A CA 1
ATOM 854 C C . GLU A 1 113 ? -14.318 -14.754 14.028 1.00 60.41 113 GLU A C 1
ATOM 856 O O . GLU A 1 113 ? -13.406 -14.831 13.205 1.00 60.41 113 GLU A O 1
ATOM 861 N N . LYS A 1 114 ? -15.599 -14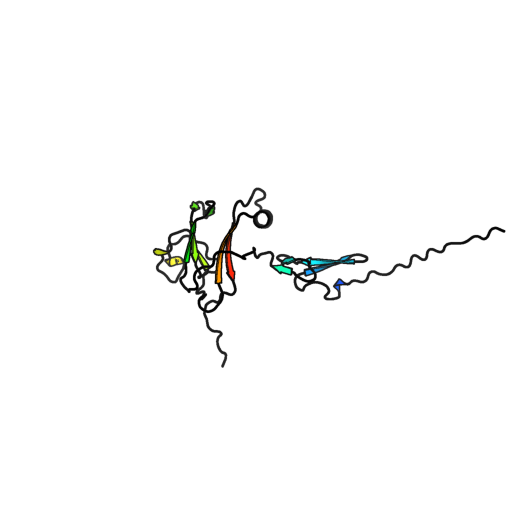.591 13.660 1.00 66.00 114 LYS A N 1
ATOM 862 C CA . LYS A 1 114 ? -16.089 -14.533 12.276 1.00 66.00 114 LYS A CA 1
ATOM 863 C C . LYS A 1 114 ? -16.481 -13.119 11.865 1.00 66.00 114 LYS A C 1
ATOM 865 O O . LYS A 1 114 ? -17.140 -12.405 12.620 1.00 66.00 114 LYS A O 1
ATOM 870 N N . LEU A 1 115 ? -16.127 -12.740 10.638 1.00 68.25 115 LEU A N 1
ATOM 871 C CA . LEU A 1 115 ? -16.331 -11.391 10.106 1.00 68.25 115 LEU A CA 1
ATOM 872 C C . LEU A 1 115 ? -17.815 -10.984 10.082 1.00 68.25 115 LEU A C 1
ATOM 874 O O . LEU A 1 115 ? -18.142 -9.835 10.375 1.00 68.25 115 LEU A O 1
ATOM 878 N N . GLU A 1 116 ? -18.718 -11.925 9.796 1.00 69.50 116 GLU A N 1
ATOM 879 C CA . GLU A 1 116 ? -20.166 -11.686 9.731 1.00 69.50 116 GLU A CA 1
ATOM 880 C C . GLU A 1 116 ? -20.774 -11.347 11.103 1.00 69.50 116 GLU A C 1
ATOM 882 O O . GLU A 1 116 ? -21.786 -10.650 11.193 1.00 69.50 116 GLU A O 1
ATOM 887 N N . GLU A 1 117 ? -20.143 -11.802 12.185 1.00 72.25 117 GLU A N 1
ATOM 888 C CA . GLU A 1 117 ? -20.601 -11.585 13.561 1.00 72.25 117 GLU A CA 1
ATOM 889 C C . GLU A 1 117 ? -20.085 -10.258 14.136 1.00 72.25 117 GLU A C 1
ATOM 891 O O . GLU A 1 117 ? -20.681 -9.697 15.058 1.00 72.25 117 GLU A O 1
ATOM 896 N N . MET A 1 118 ? -19.017 -9.701 13.556 1.00 69.56 118 MET A N 1
ATOM 897 C CA . MET A 1 118 ? -18.326 -8.516 14.072 1.00 69.56 118 MET A CA 1
ATOM 898 C C . MET A 1 118 ? -19.105 -7.197 13.896 1.00 69.56 118 MET A C 1
ATOM 900 O O . MET A 1 118 ? -18.644 -6.172 14.397 1.00 69.56 118 MET A O 1
ATOM 904 N N . LYS A 1 119 ? -20.278 -7.197 13.230 1.00 75.31 119 LYS A N 1
ATOM 905 C CA . LYS A 1 119 ? -21.147 -6.015 12.980 1.00 75.31 119 LYS A CA 1
ATOM 906 C C . LYS A 1 119 ? -20.357 -4.753 12.614 1.00 75.31 119 LYS A C 1
ATOM 908 O O . LYS A 1 119 ? -20.611 -3.661 13.123 1.00 75.31 119 LYS A O 1
ATOM 913 N N . MET A 1 120 ? -19.374 -4.922 11.744 1.00 80.06 120 MET A N 1
ATOM 914 C CA . MET A 1 120 ? -18.414 -3.886 11.404 1.00 80.06 120 MET A CA 1
ATOM 915 C C . MET A 1 120 ? -18.499 -3.516 9.929 1.00 80.06 120 MET A C 1
ATOM 917 O O . MET A 1 120 ? -18.907 -4.319 9.094 1.00 80.06 120 MET A O 1
ATOM 921 N N . THR A 1 121 ? -18.078 -2.300 9.600 1.00 87.38 121 THR A N 1
ATOM 922 C CA . THR A 1 121 ? -17.805 -1.908 8.214 1.00 87.38 121 THR A CA 1
ATOM 923 C C . THR A 1 121 ? -16.300 -1.843 8.041 1.00 87.38 121 THR A C 1
ATOM 925 O O . THR A 1 121 ? -15.624 -1.165 8.811 1.00 87.38 121 THR A O 1
ATOM 928 N N . GLY A 1 122 ? -15.759 -2.545 7.053 1.00 89.62 122 GLY A N 1
ATOM 929 C CA . GLY A 1 122 ? -14.320 -2.600 6.853 1.00 89.62 122 GLY A CA 1
ATOM 930 C C . GLY A 1 122 ? -13.921 -3.262 5.547 1.00 89.62 122 GLY A C 1
ATOM 931 O O . GLY A 1 122 ? -14.756 -3.760 4.797 1.00 89.62 122 GLY A O 1
ATOM 932 N N . ILE A 1 123 ? -12.620 -3.250 5.299 1.00 91.50 123 ILE A N 1
ATOM 933 C CA . ILE A 1 123 ? -11.953 -3.915 4.190 1.00 91.50 123 ILE A CA 1
ATOM 934 C C . ILE A 1 123 ? -11.075 -4.999 4.815 1.00 91.50 123 ILE A C 1
ATOM 936 O O . ILE A 1 123 ? -10.325 -4.727 5.752 1.00 91.50 123 ILE A O 1
ATOM 940 N N . ALA A 1 124 ? -11.160 -6.226 4.314 1.00 89.31 124 ALA A N 1
ATOM 941 C CA . ALA A 1 124 ? -10.489 -7.387 4.896 1.00 89.31 124 ALA A CA 1
ATOM 942 C C . ALA A 1 124 ? -9.622 -8.133 3.860 1.00 89.31 124 ALA A C 1
ATOM 944 O O . ALA A 1 124 ? -9.874 -9.311 3.614 1.00 89.31 124 ALA A O 1
ATOM 945 N N . PRO A 1 125 ? -8.617 -7.493 3.218 1.00 80.88 125 PRO A N 1
ATOM 946 C CA . PRO A 1 125 ? -7.869 -8.127 2.127 1.00 80.88 125 PRO A CA 1
ATOM 947 C C . PRO A 1 125 ? -7.034 -9.323 2.597 1.00 80.88 125 PRO A C 1
ATOM 949 O O . PRO A 1 125 ? -6.828 -10.267 1.843 1.00 80.88 125 PRO A O 1
ATOM 952 N N . PHE A 1 126 ? -6.562 -9.275 3.847 1.00 82.12 126 PHE A N 1
ATOM 953 C CA . PHE A 1 126 ? -5.676 -10.277 4.441 1.00 82.12 126 PHE A CA 1
ATOM 954 C C . PHE A 1 126 ? -6.205 -10.802 5.780 1.00 82.12 126 PHE A C 1
ATOM 956 O O . PHE A 1 126 ? -5.410 -11.210 6.624 1.00 82.12 126 PHE A O 1
ATOM 963 N N . PHE A 1 127 ? -7.525 -10.750 6.015 1.00 86.75 127 PHE A N 1
ATOM 964 C CA . PHE A 1 127 ? -8.088 -11.138 7.309 1.00 86.75 127 PHE A CA 1
ATOM 965 C C . PHE A 1 127 ? -7.823 -12.613 7.623 1.00 86.75 127 PHE A C 1
ATOM 967 O O . PHE A 1 127 ? -8.372 -13.514 6.991 1.00 86.75 127 PHE A O 1
ATOM 974 N N . ALA A 1 128 ? -6.950 -12.841 8.597 1.00 83.69 128 ALA A N 1
ATOM 975 C CA . ALA A 1 128 ? -6.445 -14.149 8.981 1.00 83.69 128 ALA A CA 1
ATOM 976 C C . ALA A 1 128 ? -5.895 -14.089 10.421 1.00 83.69 128 ALA A C 1
ATOM 978 O O . ALA A 1 128 ? -5.650 -12.996 10.946 1.00 83.69 128 ALA A O 1
ATOM 979 N N . PRO A 1 129 ? -5.656 -15.236 11.085 1.00 83.31 129 PRO A N 1
ATOM 980 C CA . PRO A 1 129 ? -5.048 -15.284 12.417 1.00 83.31 129 PRO A CA 1
ATOM 981 C C . PRO A 1 129 ? -3.538 -14.972 12.371 1.00 83.31 129 PRO A C 1
ATOM 983 O O . PRO A 1 129 ? -2.704 -15.776 12.779 1.00 83.31 129 PRO A O 1
ATOM 986 N N . ILE A 1 130 ? -3.173 -13.800 11.852 1.00 85.88 130 ILE A N 1
ATOM 987 C CA . ILE A 1 130 ? -1.788 -13.372 11.670 1.00 85.88 130 ILE A CA 1
ATOM 988 C C . ILE A 1 130 ? -1.099 -13.194 13.028 1.00 85.88 130 ILE A C 1
ATOM 990 O O . ILE A 1 130 ? -1.588 -12.493 13.916 1.00 85.88 130 ILE A O 1
ATOM 994 N N . ASP A 1 131 ? 0.082 -13.796 13.170 1.00 84.94 131 ASP A N 1
ATOM 995 C CA . ASP A 1 131 ? 0.914 -13.684 14.366 1.00 84.94 131 ASP A CA 1
ATOM 996 C C . ASP A 1 131 ? 2.194 -12.895 14.078 1.00 84.94 131 ASP A C 1
ATOM 998 O O . ASP A 1 131 ? 3.188 -13.443 13.600 1.00 84.94 131 ASP A O 1
ATOM 1002 N N . THR A 1 132 ? 2.193 -11.604 14.422 1.00 88.00 132 THR A N 1
ATOM 1003 C CA . THR A 1 132 ? 3.382 -10.747 14.290 1.00 88.00 132 THR A CA 1
ATOM 1004 C C . THR A 1 132 ? 4.327 -10.821 15.495 1.00 88.00 132 THR A C 1
ATOM 1006 O O . THR A 1 132 ? 5.312 -10.084 15.552 1.00 88.00 132 THR A O 1
ATOM 1009 N N . SER A 1 133 ? 4.024 -11.637 16.516 1.00 86.12 133 SER A N 1
ATOM 1010 C CA . SER A 1 133 ? 4.847 -11.709 17.735 1.00 86.12 133 SER A CA 1
ATOM 1011 C C . SER A 1 133 ? 6.180 -12.428 17.506 1.00 86.12 133 SER A C 1
ATOM 1013 O O . SER A 1 133 ? 7.168 -12.114 18.166 1.00 86.12 133 SER A O 1
ATOM 1015 N N . ARG A 1 134 ? 6.227 -13.358 16.542 1.00 81.69 134 ARG A N 1
ATOM 1016 C CA . ARG A 1 134 ? 7.401 -14.205 16.249 1.00 81.69 134 ARG A CA 1
ATOM 1017 C C . ARG A 1 134 ? 8.186 -13.784 15.012 1.00 81.69 134 ARG A C 1
ATOM 1019 O O . ARG A 1 134 ? 9.244 -14.339 14.738 1.00 81.69 134 ARG A O 1
ATOM 1026 N N . GLY A 1 135 ? 7.663 -12.839 14.245 1.00 84.75 135 GLY A N 1
ATOM 1027 C CA . GLY A 1 135 ? 8.204 -12.472 12.947 1.00 84.75 135 GLY A CA 1
ATOM 1028 C C . GLY A 1 135 ? 7.194 -11.660 12.157 1.00 84.75 135 GLY A C 1
ATOM 1029 O O . GLY A 1 135 ? 6.027 -11.574 12.530 1.00 84.75 135 GLY A O 1
ATOM 1030 N N . GLY A 1 136 ? 7.663 -11.032 11.088 1.00 88.69 136 GLY A N 1
ATOM 1031 C CA . GLY A 1 136 ? 6.844 -10.118 10.310 1.00 88.69 136 GLY A CA 1
ATOM 1032 C C . GLY A 1 136 ? 6.482 -8.838 11.060 1.00 88.69 136 GLY A C 1
ATOM 1033 O O . GLY A 1 136 ? 6.810 -8.632 12.234 1.00 88.69 136 GLY A O 1
ATOM 1034 N N . HIS A 1 137 ? 5.855 -7.928 10.333 1.00 91.81 137 HIS A N 1
ATOM 1035 C CA . HIS A 1 137 ? 5.379 -6.662 10.867 1.00 91.81 137 HIS A CA 1
ATOM 1036 C C . HIS A 1 137 ? 4.322 -6.069 9.946 1.00 91.81 137 HIS A C 1
ATOM 1038 O O . HIS A 1 137 ? 4.236 -6.403 8.762 1.00 91.81 137 HIS A O 1
ATOM 1044 N N . VAL A 1 138 ? 3.523 -5.185 10.531 1.00 94.25 138 VAL A N 1
ATOM 1045 C CA . VAL A 1 138 ? 2.529 -4.398 9.814 1.00 94.25 138 VAL A CA 1
ATOM 1046 C C . VAL A 1 138 ? 2.892 -2.938 9.982 1.00 94.25 138 VAL A C 1
ATOM 1048 O O . VAL A 1 138 ? 3.156 -2.502 11.106 1.00 94.25 138 VAL A O 1
ATOM 1051 N N . THR A 1 139 ? 2.925 -2.198 8.882 1.00 96.00 139 THR A N 1
ATOM 1052 C CA . THR A 1 139 ? 3.167 -0.755 8.891 1.00 96.00 139 THR A CA 1
ATOM 1053 C C . THR A 1 139 ? 2.033 -0.022 8.199 1.00 96.00 139 THR A C 1
ATOM 1055 O O . THR A 1 139 ? 1.332 -0.581 7.355 1.00 96.00 139 THR A O 1
ATOM 1058 N N . VAL A 1 140 ? 1.833 1.234 8.579 1.00 96.88 140 VAL A N 1
ATOM 1059 C CA . VAL A 1 140 ? 0.841 2.120 7.976 1.00 96.88 140 VAL A CA 1
ATOM 1060 C C . VAL A 1 140 ? 1.440 3.502 7.752 1.00 96.88 140 VAL A C 1
ATOM 1062 O O . VAL A 1 140 ? 2.177 4.017 8.595 1.00 96.88 140 VAL A O 1
ATOM 1065 N N . ALA A 1 141 ? 1.113 4.113 6.618 1.00 96.19 141 ALA A N 1
ATOM 1066 C CA . ALA A 1 141 ? 1.347 5.528 6.378 1.00 96.19 141 ALA A CA 1
ATOM 1067 C C . ALA A 1 141 ? 0.293 6.103 5.435 1.00 96.19 141 ALA A C 1
ATOM 1069 O O . ALA A 1 141 ? -0.180 5.430 4.523 1.00 96.19 141 ALA A O 1
ATOM 1070 N N . GLU A 1 142 ? -0.037 7.378 5.631 1.00 96.12 142 GLU A N 1
ATOM 1071 C CA . GLU A 1 142 ? -0.746 8.167 4.628 1.00 96.12 142 GLU A CA 1
ATOM 1072 C C . GLU A 1 142 ? 0.247 9.051 3.881 1.00 96.12 142 GLU A C 1
ATOM 1074 O O . GLU A 1 142 ? 0.890 9.938 4.465 1.00 96.12 142 GLU A O 1
ATOM 1079 N N . VAL A 1 143 ? 0.339 8.782 2.584 1.00 94.31 143 VAL A N 1
ATOM 1080 C CA . VAL A 1 143 ? 1.350 9.299 1.675 1.00 94.31 143 VAL A CA 1
ATOM 1081 C C . VAL A 1 143 ? 0.722 10.260 0.671 1.00 94.31 143 VAL A C 1
ATOM 1083 O O . VAL A 1 143 ? -0.400 10.065 0.198 1.00 94.31 143 VAL A O 1
ATOM 1086 N N . THR A 1 144 ? 1.464 11.323 0.370 1.00 94.06 144 THR A N 1
ATOM 1087 C CA . THR A 1 144 ? 1.075 12.401 -0.549 1.00 94.06 144 THR A CA 1
ATOM 1088 C C . THR A 1 144 ? 2.211 12.770 -1.509 1.00 94.06 144 THR A C 1
ATOM 1090 O O . THR A 1 144 ? 2.210 13.870 -2.058 1.00 94.06 144 THR A O 1
ATOM 1093 N N . ASP A 1 145 ? 3.227 11.913 -1.665 1.00 92.81 145 ASP A N 1
ATOM 1094 C CA . ASP A 1 145 ? 4.338 12.187 -2.577 1.00 92.81 145 ASP A CA 1
ATOM 1095 C C . ASP A 1 145 ? 3.905 12.029 -4.044 1.00 92.81 145 ASP A C 1
ATOM 1097 O O . ASP A 1 145 ? 3.057 11.204 -4.386 1.00 92.81 145 ASP A O 1
ATOM 1101 N N . SER A 1 146 ? 4.489 12.847 -4.918 1.00 91.44 146 SER A N 1
ATOM 1102 C CA . SER A 1 146 ? 4.069 12.942 -6.319 1.00 91.44 146 SER A CA 1
ATOM 1103 C C . SER A 1 146 ? 4.250 11.632 -7.094 1.00 91.44 146 SER A C 1
ATOM 1105 O O . SER A 1 146 ? 3.432 11.312 -7.959 1.00 91.44 146 SER A O 1
ATOM 1107 N N . GLU A 1 147 ? 5.292 10.854 -6.790 1.00 88.44 147 GLU A N 1
ATOM 1108 C CA . GLU A 1 147 ? 5.591 9.613 -7.506 1.00 88.44 147 GLU A CA 1
ATOM 1109 C C . GLU A 1 147 ? 4.531 8.550 -7.201 1.00 88.44 147 GLU A C 1
ATOM 1111 O O . GLU A 1 147 ? 3.916 7.996 -8.119 1.00 88.44 147 GLU A O 1
ATOM 1116 N N . THR A 1 148 ? 4.249 8.325 -5.917 1.00 89.75 148 THR A N 1
ATOM 1117 C CA . THR A 1 148 ? 3.204 7.408 -5.454 1.00 89.75 148 THR A CA 1
ATOM 1118 C C . THR A 1 148 ? 1.833 7.826 -5.972 1.00 89.75 148 THR A C 1
ATOM 1120 O O . THR A 1 148 ? 1.103 6.989 -6.506 1.00 89.75 148 THR A O 1
ATOM 1123 N N . LEU A 1 149 ? 1.482 9.114 -5.873 1.00 92.69 149 LEU A N 1
ATOM 112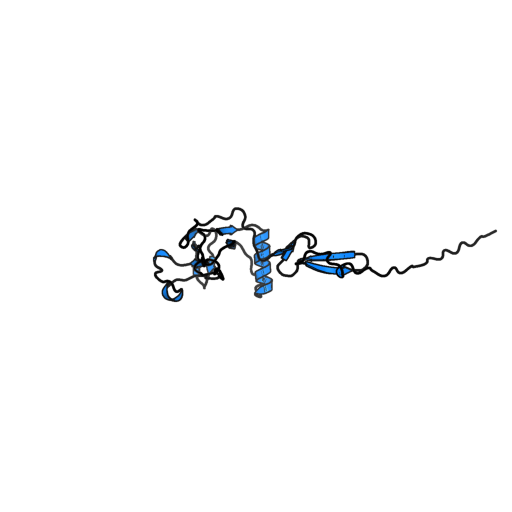4 C CA . LEU A 1 149 ? 0.191 9.610 -6.358 1.00 92.69 149 LEU A CA 1
ATOM 1125 C C . LEU A 1 149 ? 0.048 9.433 -7.873 1.00 92.69 149 LEU A C 1
ATOM 1127 O O . LEU A 1 149 ? -0.991 8.962 -8.328 1.00 92.69 149 LEU A O 1
ATOM 1131 N N . THR A 1 150 ? 1.094 9.719 -8.653 1.00 90.81 150 THR A N 1
ATOM 1132 C CA . THR A 1 150 ? 1.090 9.507 -10.110 1.00 90.81 150 THR A CA 1
ATOM 1133 C C . THR A 1 150 ? 0.897 8.031 -10.455 1.00 90.81 150 THR A C 1
ATOM 1135 O O . THR A 1 150 ? 0.103 7.702 -11.339 1.00 90.81 150 THR A O 1
ATOM 1138 N N . ARG A 1 151 ? 1.587 7.131 -9.742 1.00 89.00 151 ARG A N 1
ATOM 1139 C CA . ARG A 1 151 ? 1.455 5.678 -9.923 1.00 89.00 151 ARG A CA 1
ATOM 1140 C C . ARG A 1 151 ? 0.043 5.189 -9.602 1.00 89.00 151 ARG A C 1
ATOM 1142 O O . ARG A 1 151 ? -0.523 4.440 -10.394 1.00 89.00 151 ARG A O 1
ATOM 1149 N N . VAL A 1 152 ? -0.539 5.619 -8.480 1.00 90.94 152 VAL A N 1
ATOM 1150 C CA . VAL A 1 152 ? -1.911 5.241 -8.095 1.00 90.94 152 VAL A CA 1
ATOM 1151 C C . VAL A 1 152 ? -2.930 5.793 -9.082 1.00 90.94 152 VAL A C 1
ATOM 1153 O O . VAL A 1 152 ? -3.775 5.037 -9.553 1.00 90.94 152 VAL A O 1
ATOM 1156 N N . THR A 1 153 ? -2.831 7.076 -9.434 1.00 93.31 153 THR A N 1
ATOM 1157 C CA . THR A 1 153 ? -3.711 7.710 -10.420 1.00 93.31 153 THR A CA 1
ATOM 1158 C C . THR A 1 153 ? -3.719 6.927 -11.727 1.00 93.31 153 THR A C 1
ATOM 1160 O O . THR A 1 153 ? -4.787 6.526 -12.182 1.00 93.31 153 THR A O 1
ATOM 1163 N N . ARG A 1 154 ? -2.538 6.646 -12.292 1.00 90.44 154 ARG A N 1
ATOM 1164 C CA . ARG A 1 154 ? -2.413 5.894 -13.545 1.00 90.44 154 ARG A CA 1
ATOM 1165 C C . ARG A 1 154 ? -3.005 4.493 -13.427 1.00 90.44 154 ARG A C 1
ATOM 1167 O O . ARG A 1 154 ? -3.794 4.094 -14.272 1.00 90.44 154 ARG A O 1
ATOM 1174 N N . SER A 1 155 ? -2.678 3.782 -12.347 1.00 87.81 155 SER A N 1
ATOM 1175 C CA . SER A 1 155 ? -3.186 2.429 -12.109 1.00 87.81 155 SER A CA 1
ATOM 1176 C C . SER A 1 155 ? -4.716 2.382 -12.063 1.00 87.81 155 SER A C 1
ATOM 1178 O O . SER A 1 155 ? -5.316 1.469 -12.624 1.00 87.81 155 SER A O 1
ATOM 1180 N N . ILE A 1 156 ? -5.366 3.370 -11.439 1.00 89.75 156 ILE A N 1
ATOM 1181 C CA . ILE A 1 156 ? -6.831 3.434 -11.401 1.00 89.75 156 ILE A CA 1
ATOM 1182 C C . ILE A 1 156 ? -7.414 3.799 -12.770 1.00 89.75 156 ILE A C 1
ATOM 1184 O O . ILE A 1 156 ? -8.332 3.125 -13.229 1.00 89.75 156 ILE A O 1
ATOM 1188 N N . GLN A 1 157 ? -6.861 4.816 -13.436 1.00 91.62 157 GLN A N 1
ATOM 1189 C CA . GLN A 1 157 ? -7.311 5.245 -14.764 1.00 91.62 157 GLN A CA 1
ATOM 1190 C C . GLN A 1 157 ? -7.255 4.101 -15.787 1.00 91.62 157 GLN A C 1
ATOM 1192 O O . GLN A 1 157 ? -8.197 3.919 -16.550 1.00 91.62 157 GLN A O 1
ATOM 1197 N N . GLU A 1 158 ? -6.176 3.314 -15.778 1.00 87.25 158 GLU A N 1
ATOM 1198 C CA . GLU A 1 158 ? -5.951 2.232 -16.743 1.00 87.25 158 GLU A CA 1
ATOM 1199 C C . GLU A 1 158 ? -6.750 0.961 -16.421 1.00 87.25 158 GLU A C 1
ATOM 1201 O O . GLU A 1 158 ? -7.237 0.304 -17.338 1.00 87.25 158 GLU A O 1
ATOM 1206 N N . ASN A 1 159 ? -6.897 0.598 -15.140 1.00 88.25 159 ASN A N 1
ATOM 1207 C CA . ASN A 1 159 ? -7.516 -0.680 -14.761 1.00 88.25 159 ASN A CA 1
ATOM 1208 C C . ASN A 1 159 ? -9.022 -0.594 -14.472 1.00 88.25 159 ASN A C 1
ATOM 1210 O O . ASN A 1 159 ? -9.674 -1.636 -14.415 1.00 88.25 159 ASN A O 1
ATOM 1214 N N . TYR A 1 160 ? -9.571 0.605 -14.256 1.00 87.31 160 TYR A N 1
ATOM 1215 C CA . TYR A 1 160 ? -10.964 0.787 -13.826 1.00 87.31 160 TYR A CA 1
ATOM 1216 C C . TYR A 1 160 ? -11.778 1.744 -14.713 1.00 87.31 160 TYR A C 1
ATOM 1218 O O . TYR A 1 160 ? -12.901 2.064 -14.344 1.00 87.31 160 TYR A O 1
ATOM 1226 N N . ASP A 1 161 ? -11.249 2.172 -15.867 1.00 89.94 161 ASP A N 1
ATOM 1227 C CA . ASP A 1 161 ? -11.928 3.068 -16.828 1.00 89.94 161 ASP A CA 1
ATOM 1228 C C . ASP A 1 161 ? -12.408 4.398 -16.208 1.00 89.94 161 ASP A C 1
ATOM 1230 O O . ASP A 1 161 ? -13.479 4.923 -16.499 1.00 89.94 161 ASP A O 1
ATOM 1234 N N . GLU A 1 162 ? -11.585 4.960 -15.319 1.00 91.88 162 GLU A N 1
ATOM 1235 C CA . GLU A 1 162 ? -11.869 6.203 -14.592 1.00 91.88 162 GLU A CA 1
ATOM 1236 C C . GLU A 1 162 ? -10.860 7.304 -14.976 1.00 91.88 162 GLU A C 1
ATOM 1238 O O . GLU A 1 162 ? -10.025 7.697 -14.155 1.00 91.88 162 GLU A O 1
ATOM 1243 N N . PRO A 1 163 ? -10.890 7.841 -16.216 1.00 93.19 163 PRO A N 1
ATOM 1244 C CA . PRO A 1 163 ? -9.846 8.729 -16.748 1.00 93.19 163 PRO A CA 1
ATOM 1245 C C . PRO A 1 163 ? -9.730 10.072 -16.010 1.00 93.19 163 PRO A C 1
ATOM 1247 O O . PRO A 1 163 ? -8.687 10.722 -16.050 1.00 93.19 163 PRO A O 1
ATOM 1250 N N . SER A 1 164 ? -10.787 10.507 -15.320 1.00 95.75 164 SER A N 1
ATOM 1251 C CA . SER A 1 164 ? -10.784 11.732 -14.511 1.00 95.75 164 SER A CA 1
ATOM 1252 C C . SER A 1 164 ? -10.258 11.537 -13.089 1.00 95.75 164 SER A C 1
ATOM 1254 O O . SER A 1 164 ? -10.127 12.518 -12.352 1.00 95.75 164 SER A O 1
ATOM 1256 N N . PHE A 1 165 ? -9.989 10.298 -12.670 1.00 94.19 165 PHE A N 1
ATOM 1257 C CA . PHE A 1 165 ? -9.519 10.023 -11.319 1.00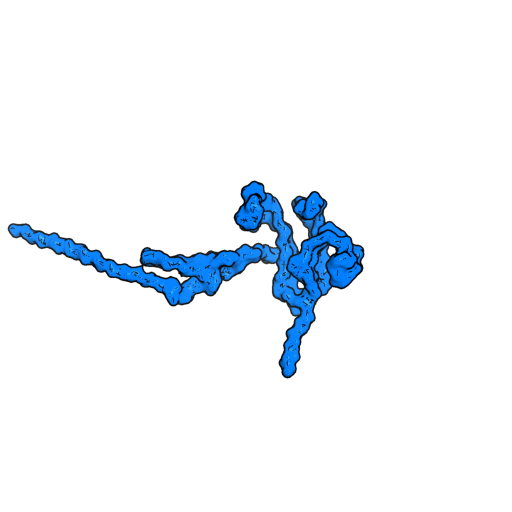 94.19 165 PHE A CA 1
ATOM 1258 C C . PHE A 1 165 ? -8.171 10.701 -11.058 1.00 94.19 165 PHE A C 1
ATOM 1260 O O . PHE A 1 165 ? -7.291 10.706 -11.916 1.00 94.19 165 PHE A O 1
ATOM 1267 N N . GLN A 1 166 ? -8.015 11.273 -9.863 1.00 95.12 166 GLN A N 1
ATOM 1268 C CA . GLN A 1 166 ? -6.779 11.895 -9.394 1.00 95.12 166 GLN A CA 1
ATOM 1269 C C . GLN A 1 166 ? -6.605 11.609 -7.903 1.00 95.12 166 GLN A C 1
ATOM 1271 O O . GLN A 1 166 ? -7.377 12.099 -7.071 1.00 95.12 166 GLN A O 1
ATOM 1276 N N . ALA A 1 167 ? -5.586 10.826 -7.556 1.00 93.56 167 ALA A N 1
ATOM 1277 C CA . ALA A 1 167 ? -5.246 10.550 -6.170 1.00 93.56 167 ALA A CA 1
ATOM 1278 C C . ALA A 1 167 ? -4.695 11.814 -5.490 1.00 93.56 167 ALA A C 1
ATOM 1280 O O . ALA A 1 167 ? -3.784 12.464 -5.998 1.00 93.56 167 ALA A O 1
ATOM 1281 N N . LYS A 1 168 ? -5.242 12.154 -4.317 1.00 93.69 168 LYS A N 1
ATOM 1282 C CA . LYS A 1 168 ? -4.770 13.275 -3.477 1.00 93.69 168 LYS A CA 1
ATOM 1283 C C . LYS A 1 168 ? -3.985 12.807 -2.254 1.00 93.69 168 LYS A C 1
ATOM 1285 O O . LYS A 1 168 ? -3.081 13.497 -1.797 1.00 93.69 168 LYS A O 1
ATOM 1290 N N . SER A 1 169 ? -4.336 11.638 -1.734 1.00 94.19 169 SER A N 1
ATOM 1291 C CA . SER A 1 169 ? -3.584 10.917 -0.715 1.00 94.19 169 SER A CA 1
ATOM 1292 C C . SER A 1 169 ? -3.823 9.420 -0.880 1.00 94.19 169 SER A C 1
ATOM 1294 O O . SER A 1 169 ? -4.800 9.000 -1.507 1.00 94.19 169 SER A O 1
ATOM 1296 N N . VAL A 1 170 ? -2.908 8.618 -0.342 1.00 93.94 170 VAL A N 1
ATOM 1297 C CA . VAL A 1 170 ? -2.983 7.155 -0.367 1.00 93.94 170 VAL A CA 1
ATOM 1298 C C . VAL A 1 170 ? -2.659 6.647 1.027 1.00 93.94 170 VAL A C 1
ATOM 1300 O O . VAL A 1 170 ? -1.606 6.965 1.576 1.00 93.94 170 VAL A O 1
ATOM 1303 N N . LEU A 1 171 ? -3.558 5.850 1.603 1.00 95.06 171 LEU A N 1
ATOM 1304 C CA . LEU A 1 171 ? -3.260 5.090 2.812 1.00 95.06 171 LEU A CA 1
ATOM 1305 C C . LEU A 1 171 ? -2.612 3.767 2.398 1.00 95.06 171 LEU A C 1
ATOM 1307 O O . LEU A 1 171 ? -3.268 2.913 1.805 1.00 95.06 171 LEU A O 1
ATOM 1311 N N . ILE A 1 172 ? -1.333 3.601 2.715 1.00 94.56 172 ILE A N 1
ATOM 1312 C CA . ILE A 1 172 ? -0.583 2.373 2.460 1.00 94.56 172 ILE A CA 1
ATOM 1313 C C . ILE A 1 172 ? -0.518 1.588 3.762 1.00 94.56 172 ILE A C 1
ATOM 1315 O O . ILE A 1 172 ? 0.008 2.076 4.763 1.00 94.56 172 ILE A O 1
ATOM 1319 N N . VAL A 1 173 ? -1.040 0.362 3.737 1.00 95.31 173 VAL A N 1
ATOM 1320 C CA . VAL A 1 173 ? -0.901 -0.606 4.826 1.00 95.31 173 VAL A CA 1
ATOM 1321 C C . VAL A 1 173 ? -0.125 -1.804 4.303 1.00 95.31 173 VAL A C 1
ATOM 1323 O O . VAL A 1 173 ? -0.585 -2.496 3.395 1.00 95.31 173 VAL A O 1
ATOM 1326 N N . THR A 1 174 ? 1.040 -2.059 4.888 1.00 93.31 174 THR A N 1
ATOM 1327 C CA . THR A 1 174 ? 1.956 -3.104 4.429 1.00 93.31 174 THR A CA 1
ATOM 1328 C C . THR A 1 174 ? 2.000 -4.237 5.439 1.00 93.31 174 THR A C 1
ATOM 1330 O O . THR A 1 174 ? 2.323 -4.019 6.603 1.00 93.31 174 THR A O 1
ATOM 1333 N N . TYR A 1 175 ? 1.724 -5.457 4.979 1.00 91.44 175 TYR A N 1
ATOM 1334 C CA . TYR A 1 175 ? 1.883 -6.695 5.741 1.00 91.44 175 TYR A CA 1
ATOM 1335 C C . TYR A 1 175 ? 3.121 -7.424 5.216 1.00 91.44 175 TYR A C 1
ATOM 1337 O O . TYR A 1 175 ? 3.075 -8.032 4.149 1.00 91.44 175 TYR A O 1
ATOM 1345 N N . MET A 1 176 ? 4.242 -7.346 5.936 1.00 88.19 176 MET A N 1
ATOM 1346 C CA . MET A 1 176 ? 5.527 -7.872 5.465 1.00 88.19 176 MET A CA 1
ATOM 1347 C C . MET A 1 176 ? 5.980 -9.074 6.294 1.00 88.19 176 MET A C 1
ATOM 1349 O O . MET A 1 176 ? 6.070 -8.991 7.521 1.00 88.19 176 MET A O 1
ATOM 1353 N N . ASN A 1 177 ? 6.296 -10.182 5.612 1.00 86.88 177 ASN A N 1
ATOM 1354 C CA . ASN A 1 177 ? 6.748 -11.452 6.201 1.00 86.88 177 ASN A CA 1
ATOM 1355 C C . ASN A 1 177 ? 5.843 -11.965 7.333 1.00 86.88 177 ASN A C 1
ATOM 1357 O O . ASN A 1 177 ? 6.319 -12.510 8.331 1.00 86.88 177 ASN A O 1
ATOM 1361 N N . VAL A 1 178 ? 4.536 -11.745 7.203 1.00 85.44 178 VAL A N 1
ATOM 1362 C CA . VAL A 1 178 ? 3.542 -12.193 8.178 1.00 85.44 178 VAL A CA 1
ATOM 1363 C C . VAL A 1 178 ? 3.156 -13.653 7.923 1.00 85.44 178 VAL A C 1
ATOM 1365 O O . VAL A 1 178 ? 3.105 -14.095 6.779 1.00 85.44 178 VAL A O 1
ATOM 1368 N N . THR A 1 179 ? 2.892 -14.410 8.989 1.00 73.62 179 THR A N 1
ATOM 1369 C CA . THR A 1 179 ? 2.423 -15.806 8.909 1.00 73.62 179 THR A CA 1
ATOM 1370 C C . THR A 1 179 ? 1.121 -15.950 9.688 1.00 73.62 179 THR A C 1
ATOM 1372 O O . THR A 1 179 ? 0.884 -15.190 10.629 1.00 73.62 179 THR A O 1
ATOM 1375 N N . ASP A 1 180 ? 0.301 -16.945 9.349 1.00 68.50 180 ASP A N 1
ATOM 1376 C CA . ASP A 1 180 ? -0.932 -17.282 10.079 1.00 68.50 180 ASP A CA 1
ATOM 1377 C C . ASP A 1 180 ? -0.666 -17.937 11.455 1.00 68.50 180 ASP A C 1
ATOM 1379 O O . ASP A 1 180 ? -1.567 -18.493 12.084 1.00 68.50 180 ASP A O 1
ATOM 1383 N N . GLY A 1 181 ? 0.587 -17.910 11.928 1.00 58.31 181 GLY A N 1
ATOM 1384 C CA . GLY A 1 181 ? 0.990 -18.420 13.232 1.00 58.31 181 GLY A CA 1
ATOM 1385 C C . GLY A 1 181 ? 0.899 -19.940 13.380 1.00 58.31 181 GLY A C 1
ATOM 1386 O O . GLY A 1 181 ? 1.204 -20.445 14.469 1.00 58.31 181 GLY A O 1
ATOM 1387 N N . LYS A 1 182 ? 0.522 -20.687 12.330 1.00 58.84 182 LYS A N 1
ATOM 1388 C CA . LYS A 1 182 ? 0.641 -22.145 12.327 1.00 58.84 182 LYS A CA 1
ATOM 1389 C C . LYS A 1 182 ? 2.123 -22.481 12.248 1.00 58.84 182 LYS A C 1
ATOM 1391 O O . LYS A 1 182 ? 2.822 -22.080 11.321 1.00 58.84 182 LYS A O 1
ATOM 1396 N N . ALA A 1 183 ? 2.625 -23.196 13.256 1.00 52.41 183 ALA A N 1
ATOM 1397 C CA . ALA A 1 183 ? 3.954 -23.783 13.155 1.00 52.41 183 ALA A CA 1
ATOM 1398 C C . ALA A 1 183 ? 4.007 -24.620 11.865 1.00 52.41 183 ALA A C 1
ATOM 1400 O O . ALA A 1 183 ? 3.002 -25.269 11.552 1.00 52.41 183 ALA A O 1
ATOM 1401 N N . PRO A 1 184 ? 5.130 -24.627 11.120 1.00 50.25 184 PRO A N 1
ATOM 1402 C CA . PRO A 1 184 ? 5.274 -25.565 10.019 1.00 50.25 184 PRO A CA 1
ATOM 1403 C C . PRO A 1 184 ? 4.968 -26.953 10.573 1.00 50.25 184 PRO A C 1
ATOM 1405 O O . PRO A 1 184 ? 5.526 -27.346 11.603 1.00 50.25 184 PRO A O 1
ATOM 1408 N N . VAL A 1 185 ? 4.026 -27.650 9.937 1.00 52.38 185 VAL A N 1
ATOM 1409 C CA . VAL A 1 185 ? 3.735 -29.044 10.259 1.00 52.38 185 VAL A CA 1
ATOM 1410 C C . VAL A 1 185 ? 5.067 -29.771 10.128 1.00 52.38 185 VAL A C 1
ATOM 1412 O O . VAL A 1 185 ? 5.613 -29.883 9.031 1.00 52.38 185 VAL A O 1
ATOM 1415 N N . ARG A 1 186 ? 5.656 -30.171 11.259 1.00 44.38 186 ARG A N 1
ATOM 1416 C CA . ARG A 1 186 ? 6.820 -31.048 11.245 1.00 44.38 186 ARG A CA 1
ATOM 1417 C C . ARG A 1 186 ? 6.305 -32.371 10.702 1.00 44.38 186 ARG A C 1
ATOM 1419 O O . ARG A 1 186 ? 5.653 -33.108 11.434 1.00 44.38 186 ARG A O 1
ATOM 1426 N N . ASN A 1 187 ? 6.541 -32.623 9.420 1.00 42.88 187 ASN A N 1
ATOM 1427 C CA . ASN A 1 187 ? 6.448 -33.970 8.881 1.00 42.88 187 ASN A CA 1
ATOM 1428 C C . ASN A 1 187 ? 7.538 -34.772 9.601 1.00 42.88 187 ASN A C 1
ATOM 1430 O O . ASN A 1 187 ? 8.725 -34.524 9.385 1.00 42.88 187 ASN A O 1
ATOM 1434 N N . ILE A 1 188 ? 7.107 -35.596 10.557 1.00 52.12 188 ILE A N 1
ATOM 1435 C CA . ILE A 1 188 ? 7.929 -36.623 11.206 1.00 52.12 188 ILE A CA 1
ATOM 1436 C C . ILE A 1 188 ? 8.118 -37.753 10.200 1.00 52.12 188 ILE A C 1
ATOM 1438 O O . ILE A 1 188 ? 7.105 -38.114 9.557 1.00 52.12 188 ILE A O 1
#

Sequence (188 aa):
MFSSVKLLALIAHVPDVDECREQVCHKNAVCTNTPGRYFCQCGQGFSGDGVTECVASFLFPSDGHQPLPKSKTSKILWQLKSPMKLFGNLYDRITVTTSGLLSLTDVSRASGEKLEEMKMTGIAPFFAPIDTSRGGHVTVAEVTDSETLTRVTRSIQENYDEPSFQAKSVLIVTYMNVTDGKAPVRNI

pLDDT: mean 83.85, std 14.63, range [39.28, 97.25]

Organism: Ancylostoma caninum (NCBI:txid29170)

Radius of gyration: 26.48 Å; chains: 1; bounding box: 70×50×87 Å

InterPro domains:
  IPR000152 EGF-type aspartate/asparagine hydroxylation site [PS00010] (31-42)
  IPR000742 EGF-like domain [PS01186] (40-54)
  IPR000742 EGF-like domain [PS50026] (16-55)
  IPR000742 EGF-like domain [SM00181] (19-55)
  IPR001881 EGF-like calcium-binding domain [SM00179] (16-55)
  IPR003886 NIDO domain [PF06119] (93-180)
  IPR003886 NIDO domain [PS51220] (125-188)
  IPR018097 EGF-like calcium-binding, conserved site [PS01187] (16-40)
  IPR024731 NELL2-like, EGF domain [PF12947] (23-52)
  IPR051495 Epithelial Barrier and Cell Signaling Protein [PTHR13802] (70-179)

Secondary structure (DSSP, 8-state):
-------------PPPP-GGGS--S-TTEEEEEETTEEEEEEPTTEEE-SSS-EEETTSPP-TTPEEPPSSTT-EEEEEEEEEEEETTEEEEEEEEETTS-EESS-GGG---SSTTTS---EE-TT-S----SSS-EEEEEEE--HHHHHHHHHHHHHHHS-TT---S-EEEEEEES---SPPP----